Protein 1OB8 (pdb70)

Secondary structure (DSSP, 8-state):
-HHHHHHHHHHHHHTT-EEEEPP---S-SEEEEETTEEEEEEEEEESSSEEEE-HHHHHHHHHHHHTSSSEEEEEEEEEEGGGTEEEEE--SSSS-EEEETTTSEEHHHHHHHHHHHH-/-TTHHHHHHHHHHHHHTT-EEEE-----S-SEEEEETTEEEEEEEEEESSSEEEE-HHHHHHHHHHHTTSSSEEEEEEEEEETTTTEEEEE--SSSS-EEEESTTSEEHHHHHHHHHHHHHTPPP--

InterPro domains:
  IPR002732 Holliday junction resolvase Hjc [PF01870] (9-102)
  IPR011335 Restriction endonuclease type II-like [SSF52980] (6-125)
  IPR011856 tRNA endonuclease-like domain superfamily [G3DSA:3.40.1350.10] (1-135)
  IPR014428 Crossover junction endodeoxyribonuclease Hjc, archaeal [NF040854] (6-117)
  IPR014428 Crossover junction endodeoxyribonuclease Hjc, archaeal [PIRSF004985] (1-134)
  IPR014428 Crossover junction endodeoxyribonuclease Hjc, archaeal [PTHR39651] (1-132)
  IPR014428 Crossover junction endodeoxyribonuclease Hjc, archaeal [cd00523] (2-123)

B-factor: mean 33.6, std 10.04, range [18.84, 73.68]

Structure (mmCIF, N/CA/C/O backbone):
data_1OB8
#
_entry.id   1OB8
#
_cell.length_a   90.577
_cell.length_b   90.577
_cell.length_c   70.920
_cell.angle_alpha   90.00
_cell.angle_beta   90.00
_cell.angle_gamma   120.00
#
_symmetry.space_group_name_H-M   'P 65'
#
loop_
_entity.id
_entity.type
_entity.pdbx_description
1 polymer 'HOLLIDAY-JUNCTION RESOLVASE'
2 non-polymer 'SULFATE ION'
3 non-polymer 1,2-ETHANEDIOL
4 water water
#
loop_
_atom_site.group_PDB
_atom_site.id
_atom_site.type_symbol
_atom_site.label_atom_id
_atom_site.label_alt_id
_atom_site.label_comp_id
_atom_site.label_asym_id
_atom_site.label_entity_id
_atom_site.label_seq_id
_atom_site.pdbx_PDB_ins_code
_atom_site.Cartn_x
_atom_site.Cartn_y
_atom_site.Cartn_z
_atom_site.occupancy
_atom_site.B_iso_or_equiv
_atom_site.auth_seq_id
_atom_site.auth_comp_id
_atom_site.auth_asym_id
_atom_site.auth_atom_id
_atom_site.pdbx_PDB_model_num
ATOM 1 N N . GLY A 1 6 ? 21.655 56.345 13.821 1.00 40.12 6 GLY A N 1
ATOM 2 C CA . GLY A 1 6 ? 22.392 56.288 12.526 1.00 39.37 6 GLY A CA 1
ATOM 3 C C . GLY A 1 6 ? 21.713 55.479 11.437 1.00 38.92 6 GLY A C 1
ATOM 4 O O . GLY A 1 6 ? 22.268 55.327 10.350 1.00 38.55 6 GLY A O 1
ATOM 5 N N . LYS A 1 7 ? 20.508 54.979 11.705 1.00 37.96 7 LYS A N 1
ATOM 6 C CA . LYS A 1 7 ? 19.888 53.992 10.825 1.00 37.05 7 LYS A CA 1
ATOM 7 C C . LYS A 1 7 ? 19.382 54.623 9.518 1.00 35.88 7 LYS A C 1
ATOM 8 O O . LYS A 1 7 ? 19.504 54.035 8.445 1.00 35.47 7 LYS A O 1
ATOM 14 N N . ASN A 1 8 ? 18.840 55.830 9.601 1.00 34.24 8 ASN A N 1
ATOM 15 C CA . ASN A 1 8 ? 18.342 56.507 8.416 1.00 33.18 8 ASN A CA 1
ATOM 16 C C . ASN A 1 8 ? 19.468 56.797 7.427 1.00 31.36 8 ASN A C 1
ATOM 17 O O . ASN A 1 8 ? 19.308 56.616 6.221 1.00 30.69 8 ASN A O 1
ATOM 22 N N . ALA A 1 9 ? 20.607 57.234 7.949 1.00 29.45 9 ALA A N 1
ATOM 23 C CA . ALA A 1 9 ? 21.742 57.556 7.105 1.00 28.08 9 ALA A CA 1
ATOM 24 C C . ALA A 1 9 ? 22.249 56.284 6.441 1.00 26.81 9 ALA A C 1
ATOM 25 O O . ALA A 1 9 ? 22.599 56.293 5.274 1.00 25.86 9 ALA A O 1
ATOM 27 N N . GLU A 1 10 ? 22.266 55.195 7.194 1.00 26.04 10 GLU A N 1
ATOM 28 C CA . GLU A 1 10 ? 22.728 53.915 6.663 1.00 25.96 10 GLU A CA 1
ATOM 29 C C . GLU A 1 10 ? 21.817 53.460 5.543 1.00 25.84 10 GLU A C 1
ATOM 30 O O . GLU A 1 10 ? 22.273 52.974 4.532 1.00 25.48 10 GLU A O 1
ATOM 36 N N . ARG A 1 11 ? 20.511 53.627 5.713 1.00 26.31 11 ARG A N 1
ATOM 37 C CA . ARG A 1 11 ? 19.571 53.243 4.673 1.00 26.53 11 ARG A CA 1
ATOM 38 C C . ARG A 1 11 ? 19.780 54.059 3.416 1.00 26.34 11 ARG A C 1
ATOM 39 O O . ARG A 1 11 ? 19.710 53.549 2.306 1.00 25.63 11 ARG A O 1
ATOM 47 N N . GLU A 1 12 ? 20.031 55.345 3.595 1.00 26.25 12 GLU A N 1
ATOM 48 C CA . GLU A 1 12 ? 20.277 56.219 2.470 1.00 25.92 12 GLU A CA 1
ATOM 49 C C . GLU A 1 12 ? 21.535 55.780 1.727 1.00 24.53 12 GLU A C 1
ATOM 50 O O . GLU A 1 12 ? 21.555 55.743 0.502 1.00 24.17 12 GLU A O 1
ATOM 56 N N . LEU A 1 13 ? 22.574 55.445 2.477 1.00 23.46 13 LEU A N 1
ATOM 57 C CA . LEU A 1 13 ? 23.845 55.051 1.868 1.00 22.54 13 LEU A CA 1
ATOM 58 C C . LEU A 1 13 ? 23.708 53.731 1.112 1.00 22.46 13 LEU A C 1
ATOM 59 O O . LEU A 1 13 ? 24.221 53.582 0.019 1.00 22.04 13 LEU A O 1
ATOM 64 N N . VAL A 1 14 ? 23.012 52.776 1.719 1.00 22.58 14 VAL A N 1
ATOM 65 C CA . VAL A 1 14 ? 22.717 51.516 1.052 1.00 22.49 14 VAL A CA 1
ATOM 66 C C . VAL A 1 14 ? 21.978 51.784 -0.237 1.00 22.38 14 VAL A C 1
ATOM 67 O O . VAL A 1 14 ? 22.299 51.195 -1.256 1.00 22.85 14 VAL A O 1
ATOM 71 N N . SER A 1 15 ? 20.991 52.677 -0.203 1.00 23.39 15 SER A N 1
ATOM 72 C CA . SER A 1 15 ? 20.235 53.007 -1.398 1.00 24.10 15 SER A CA 1
ATOM 73 C C . SER A 1 15 ? 21.151 53.601 -2.472 1.00 23.63 15 SER A C 1
ATOM 74 O O . SER A 1 15 ? 21.025 53.309 -3.650 1.00 22.79 15 SER A O 1
ATOM 77 N N . ILE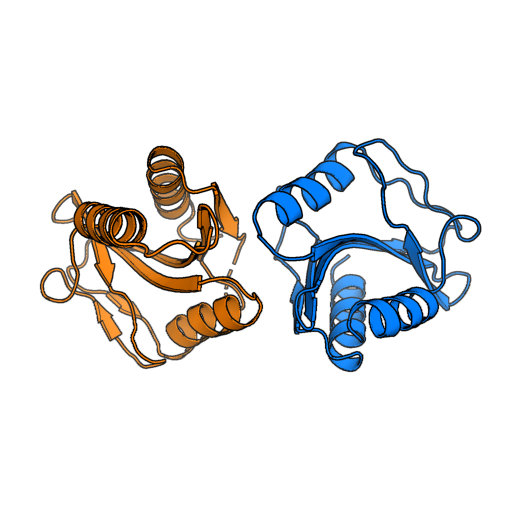 A 1 16 ? 22.074 54.462 -2.056 1.00 22.89 16 ILE A N 1
ATOM 78 C CA . ILE A 1 16 ? 23.029 55.042 -2.985 1.00 22.44 16 ILE A CA 1
ATOM 79 C C . ILE A 1 16 ? 23.889 53.960 -3.607 1.00 21.71 16 ILE A C 1
ATOM 80 O O . ILE A 1 16 ? 24.115 53.945 -4.800 1.00 21.25 16 ILE A O 1
ATOM 85 N N . LEU A 1 17 ? 24.397 53.059 -2.769 1.00 21.97 17 LEU A N 1
ATOM 86 C CA . LEU A 1 17 ? 25.276 51.990 -3.234 1.00 21.72 17 LEU A CA 1
ATOM 87 C C . LEU A 1 17 ? 24.531 51.063 -4.188 1.00 22.21 17 LEU A C 1
ATOM 88 O O . LEU A 1 17 ? 25.069 50.659 -5.198 1.00 22.29 17 LEU A O 1
ATOM 93 N N . ARG A 1 18 ? 23.283 50.746 -3.876 1.00 23.84 18 ARG A N 1
ATOM 94 C CA . ARG A 1 18 ? 22.479 49.898 -4.752 1.00 24.69 18 ARG A CA 1
ATOM 95 C C . ARG A 1 18 ? 22.224 50.603 -6.098 1.00 25.34 18 ARG A C 1
ATOM 96 O O . ARG A 1 18 ? 22.330 49.995 -7.140 1.00 24.81 18 ARG A O 1
ATOM 109 N N . GLY A 1 19 ? 21.968 51.904 -6.056 1.00 26.08 19 GLY A N 1
ATOM 110 C CA . GLY A 1 19 ? 21.821 52.712 -7.261 1.00 26.57 19 GLY A CA 1
ATOM 111 C C . GLY A 1 19 ? 23.059 52.695 -8.130 1.00 26.95 19 GLY A C 1
ATOM 112 O O . GLY A 1 19 ? 22.962 52.744 -9.361 1.00 27.74 19 GLY A O 1
ATOM 113 N N . GLU A 1 20 ? 24.218 52.568 -7.487 1.00 26.06 20 GLU A N 1
ATOM 114 C CA . GLU A 1 20 ? 25.505 52.516 -8.150 1.00 26.07 20 GLU A CA 1
ATOM 115 C C . GLU A 1 20 ? 25.886 51.098 -8.605 1.00 25.83 20 GLU A C 1
ATOM 116 O O . GLU A 1 20 ? 26.929 50.904 -9.207 1.00 26.14 20 GLU A O 1
ATOM 122 N N . GLY A 1 21 ? 25.025 50.112 -8.338 1.00 25.56 21 GLY A N 1
ATOM 123 C CA . GLY A 1 21 ? 25.228 48.761 -8.828 1.00 25.52 21 GLY A CA 1
ATOM 124 C C . GLY A 1 21 ? 25.914 47.850 -7.830 1.00 24.81 21 GLY A C 1
ATOM 125 O O . GLY A 1 21 ? 26.306 46.735 -8.166 1.00 25.11 21 GLY A O 1
ATOM 126 N N . PHE A 1 22 ? 26.061 48.320 -6.598 1.00 24.67 22 PHE A N 1
ATOM 127 C CA . PHE A 1 22 ? 26.599 47.490 -5.526 1.00 24.59 22 PHE A CA 1
ATOM 128 C C . PHE A 1 22 ? 25.484 46.718 -4.870 1.00 24.84 22 PHE A C 1
ATOM 129 O O . PHE A 1 22 ? 24.380 47.237 -4.673 1.00 25.12 22 PHE A O 1
ATOM 137 N N . ASN A 1 23 ? 25.767 45.480 -4.515 1.00 24.98 23 ASN A N 1
ATOM 138 C CA . ASN A 1 23 ? 24.895 44.757 -3.615 1.00 26.10 23 ASN A CA 1
ATOM 139 C C . ASN A 1 23 ? 25.270 45.255 -2.225 1.00 25.76 23 ASN A C 1
ATOM 140 O O . ASN A 1 23 ? 26.377 45.030 -1.790 1.00 27.95 23 ASN A O 1
ATOM 145 N N . ALA A 1 24 ? 24.383 45.952 -1.552 1.00 24.92 24 ALA A N 1
ATOM 146 C CA . ALA A 1 24 ? 24.743 46.614 -0.295 1.00 24.32 24 ALA A CA 1
ATOM 147 C C . ALA A 1 24 ? 23.739 46.236 0.760 1.00 23.92 24 ALA A C 1
ATOM 148 O O . ALA A 1 24 ? 22.561 46.157 0.472 1.00 23.84 24 ALA A O 1
ATOM 150 N N . VAL A 1 25 ? 24.197 46.016 1.987 1.00 24.22 25 VAL A N 1
ATOM 151 C CA . VAL A 1 25 ? 23.292 45.666 3.086 1.00 24.35 25 VAL A CA 1
ATOM 152 C C . VAL A 1 25 ? 23.788 46.293 4.367 1.00 24.52 25 VAL A C 1
ATOM 153 O O . VAL A 1 25 ? 24.988 46.366 4.599 1.00 24.52 25 VAL A O 1
ATOM 160 N N . ARG A 1 26 ? 22.860 46.751 5.193 1.00 25.14 26 ARG A N 1
ATOM 161 C CA . ARG A 1 26 ? 23.167 47.200 6.524 1.00 26.79 26 ARG A CA 1
ATOM 162 C C . ARG A 1 26 ? 23.259 45.960 7.392 1.00 27.81 26 ARG A C 1
ATOM 163 O O . ARG A 1 26 ? 22.439 45.049 7.269 1.00 27.24 26 ARG A O 1
ATOM 176 N N . ILE A 1 27 ? 24.218 45.934 8.296 1.00 29.65 27 ILE A N 1
ATOM 177 C CA . ILE A 1 27 ? 24.289 44.850 9.258 1.00 31.58 27 ILE A CA 1
ATOM 178 C C . ILE A 1 27 ? 23.635 45.350 10.530 1.00 33.75 27 ILE A C 1
ATOM 179 O O . ILE A 1 27 ? 24.047 46.378 11.060 1.00 33.75 27 ILE A O 1
ATOM 184 N N . PRO A 1 28 ? 22.614 44.644 11.023 1.00 36.98 28 PRO A N 1
ATOM 185 C CA . PRO A 1 28 ? 21.927 45.073 12.249 1.00 39.09 28 PRO A CA 1
ATOM 186 C C . PRO A 1 28 ? 22.904 45.163 13.415 1.00 41.11 28 PRO A C 1
ATOM 187 O O . PRO A 1 28 ? 23.868 44.391 13.435 1.00 41.92 28 PRO A O 1
ATOM 191 N N . THR A 1 29 ? 22.661 46.074 14.356 1.00 43.29 29 THR A N 1
ATOM 192 C CA . THR A 1 29 ? 23.603 46.340 15.447 1.00 44.79 29 THR A CA 1
ATOM 193 C C . THR A 1 29 ? 23.658 45.200 16.468 1.00 45.14 29 THR A C 1
ATOM 194 O O . THR A 1 29 ? 22.716 44.980 17.240 1.00 45.99 29 THR A O 1
ATOM 198 N N . ASN A 1 35 ? 28.280 45.981 16.370 1.00 45.99 35 ASN A N 1
ATOM 199 C CA . ASN A 1 35 ? 29.364 45.965 17.349 1.00 45.61 35 ASN A CA 1
ATOM 200 C C . ASN A 1 35 ? 30.670 45.366 16.772 1.00 43.96 35 ASN A C 1
ATOM 201 O O . ASN A 1 35 ? 31.644 46.099 16.596 1.00 44.58 35 ASN A O 1
ATOM 206 N N . PRO A 1 36 ? 30.719 44.067 16.481 1.00 42.03 36 PRO A N 1
ATOM 207 C CA . PRO A 1 36 ? 31.921 43.487 15.877 1.00 40.21 36 PRO A CA 1
ATOM 208 C C . PRO A 1 36 ? 31.994 43.699 14.364 1.00 37.75 36 PRO A C 1
ATOM 209 O O . PRO A 1 36 ? 33.060 43.475 13.801 1.00 37.87 36 PRO A O 1
ATOM 213 N N . LEU A 1 37 ? 30.896 44.106 13.725 1.00 34.75 37 LEU A N 1
ATOM 214 C CA . LEU A 1 37 ? 30.823 44.167 12.260 1.00 32.01 37 LEU A CA 1
ATOM 215 C C . LEU A 1 37 ? 30.636 45.591 11.727 1.00 29.78 37 LEU A C 1
ATOM 216 O O . LEU A 1 37 ? 30.131 46.462 12.449 1.00 29.18 37 LEU A O 1
ATOM 221 N N . PRO A 1 38 ? 31.000 45.824 10.463 1.00 26.83 38 PRO A N 1
ATOM 222 C CA . PRO A 1 38 ? 30.784 47.142 9.837 1.00 25.58 38 PRO A CA 1
ATOM 223 C C . PRO A 1 38 ? 29.317 47.504 9.828 1.00 24.65 38 PRO A C 1
ATOM 224 O O . PRO A 1 38 ? 28.474 46.619 9.937 1.00 24.54 38 PRO A O 1
ATOM 228 N N . ASP A 1 39 ? 29.012 48.788 9.701 1.00 23.59 39 ASP A N 1
ATOM 229 C CA . ASP A 1 39 ? 27.631 49.216 9.525 1.00 23.04 39 ASP A CA 1
ATOM 230 C C . ASP A 1 39 ? 27.012 48.665 8.278 1.00 22.38 39 ASP A C 1
ATOM 231 O O . ASP A 1 39 ? 25.848 48.281 8.273 1.00 22.64 39 ASP A O 1
ATOM 236 N N . ILE A 1 40 ? 27.771 48.711 7.191 1.00 21.29 40 ILE A N 1
ATOM 237 C CA . ILE A 1 40 ? 27.299 48.302 5.881 1.00 21.07 40 ILE A CA 1
ATOM 238 C C . ILE A 1 40 ? 28.421 47.580 5.192 1.00 20.30 40 ILE A C 1
ATOM 239 O O . ILE A 1 40 ? 29.580 47.886 5.415 1.00 20.28 40 ILE A O 1
ATOM 244 N N . PHE A 1 41 ? 28.083 46.582 4.393 1.00 20.27 41 PHE A N 1
ATOM 245 C CA . PHE A 1 41 ? 29.036 46.095 3.423 1.00 20.99 41 PHE A CA 1
ATOM 246 C C . PHE A 1 41 ? 28.348 46.067 2.062 1.00 20.38 41 PHE A C 1
ATOM 247 O O . PHE A 1 41 ? 27.121 46.054 1.952 1.00 20.36 41 PHE A O 1
ATOM 255 N N . ALA A 1 42 ? 29.161 46.104 1.023 1.00 20.53 42 ALA A N 1
ATOM 256 C CA . ALA A 1 42 ? 28.634 46.150 -0.319 1.00 21.18 42 ALA A CA 1
ATOM 257 C C . ALA A 1 42 ? 29.634 45.525 -1.261 1.00 20.93 42 ALA A C 1
ATOM 258 O O . ALA A 1 42 ? 30.819 45.653 -1.064 1.00 21.53 42 ALA A O 1
ATOM 260 N N . THR A 1 43 ? 29.141 44.839 -2.270 1.00 22.19 43 THR A N 1
ATOM 261 C CA . THR A 1 43 ? 30.011 44.265 -3.276 1.00 22.97 43 THR A CA 1
ATOM 262 C C . THR A 1 43 ? 29.576 44.652 -4.669 1.00 23.83 43 THR A C 1
ATOM 263 O O . THR A 1 43 ? 28.394 44.828 -4.943 1.00 23.87 43 THR A O 1
ATOM 267 N N . LYS A 1 44 ? 30.567 44.743 -5.533 1.00 25.17 44 LYS A N 1
ATOM 268 C CA . LYS A 1 44 ? 30.342 44.844 -6.964 1.00 26.30 44 LYS A CA 1
ATOM 269 C C . LYS A 1 44 ? 31.563 44.226 -7.605 1.00 26.69 44 LYS A C 1
ATOM 270 O O . LYS A 1 44 ? 32.696 44.587 -7.286 1.00 26.45 44 LYS A O 1
ATOM 276 N N . GLY A 1 45 ? 31.319 43.246 -8.459 1.00 28.48 45 GLY A N 1
ATOM 277 C CA . GLY A 1 45 ? 32.381 42.457 -9.039 1.00 29.40 45 GLY A CA 1
ATOM 278 C C . GLY A 1 45 ? 33.184 41.807 -7.929 1.00 29.24 45 GLY A C 1
ATOM 279 O O . GLY A 1 45 ? 32.632 41.163 -7.040 1.00 30.73 45 GLY A O 1
ATOM 280 N N . ASN A 1 46 ? 34.487 42.033 -7.939 1.00 30.11 46 ASN A N 1
ATOM 281 C CA . ASN A 1 46 ? 35.346 41.420 -6.946 1.00 30.31 46 ASN A CA 1
ATOM 282 C C . ASN A 1 46 ? 35.678 42.385 -5.836 1.00 29.25 46 ASN A C 1
ATOM 283 O O . ASN A 1 46 ? 36.602 42.149 -5.065 1.00 30.00 46 ASN A O 1
ATOM 288 N N . THR A 1 47 ? 34.930 43.481 -5.763 1.00 27.57 47 THR A N 1
ATOM 289 C CA . THR A 1 47 ? 35.216 44.524 -4.798 1.00 26.93 47 THR A CA 1
ATOM 290 C C . THR A 1 47 ? 34.250 44.424 -3.630 1.00 25.06 47 THR A C 1
ATOM 291 O O . THR A 1 47 ? 33.080 44.271 -3.824 1.00 24.10 47 THR A O 1
ATOM 295 N N . LEU A 1 48 ? 34.791 44.498 -2.431 1.00 24.00 48 LEU A N 1
ATOM 296 C CA . LEU A 1 48 ? 34.005 44.431 -1.218 1.00 23.48 48 LEU A CA 1
ATOM 297 C C . LEU A 1 48 ? 34.295 45.710 -0.460 1.00 22.08 48 LEU A C 1
ATOM 298 O O . LEU A 1 48 ? 35.438 46.017 -0.161 1.00 22.56 48 LEU A O 1
ATOM 303 N N . LEU A 1 49 ? 33.245 46.467 -0.157 1.00 21.90 49 LEU A N 1
ATOM 304 C CA . LEU A 1 49 ? 33.370 47.660 0.653 1.00 20.95 49 LEU A CA 1
ATOM 305 C C . LEU A 1 49 ? 32.939 47.321 2.063 1.00 20.57 49 LEU A C 1
ATOM 306 O O . LEU A 1 49 ? 31.922 46.667 2.244 1.00 20.58 49 LEU A O 1
ATOM 311 N N . SER A 1 50 ? 33.716 47.775 3.031 1.00 20.46 50 SER A N 1
ATOM 312 C CA . SER A 1 50 ? 33.452 47.519 4.446 1.00 20.02 50 SER A CA 1
ATOM 313 C C . SER A 1 50 ? 33.345 48.902 5.036 1.00 19.56 50 SER A C 1
ATOM 314 O O . SER A 1 50 ? 34.320 49.622 5.107 1.00 19.25 50 SER A O 1
ATOM 317 N N . ILE A 1 51 ? 32.138 49.273 5.436 1.00 19.97 51 ILE A N 1
ATOM 318 C CA . ILE A 1 51 ? 31.796 50.680 5.644 1.00 19.56 51 ILE A CA 1
ATOM 319 C C . ILE A 1 51 ? 31.381 50.994 7.075 1.00 20.39 51 ILE A C 1
ATOM 320 O O . ILE A 1 51 ? 30.529 50.306 7.659 1.00 20.10 51 ILE A O 1
ATOM 325 N N . GLU A 1 52 ? 31.996 52.047 7.600 1.00 21.72 52 GLU A N 1
ATOM 326 C CA . GLU A 1 52 ? 31.535 52.746 8.796 1.00 22.70 52 GLU A CA 1
ATOM 327 C C . GLU A 1 52 ? 30.788 53.963 8.274 1.00 22.22 52 GLU A C 1
ATOM 328 O O . GLU A 1 52 ? 31.348 54.786 7.565 1.00 22.21 52 GLU A O 1
ATOM 334 N N . CYS A 1 53 ? 29.520 54.069 8.626 1.00 22.49 53 CYS A N 1
ATOM 335 C CA . CYS A 1 53 ? 28.649 55.091 8.086 1.00 23.12 53 CYS A CA 1
ATOM 336 C C . CYS A 1 53 ? 28.344 56.080 9.199 1.00 24.17 53 CYS A C 1
ATOM 337 O O . CYS A 1 53 ? 28.011 55.679 10.305 1.00 23.48 53 CYS A O 1
ATOM 340 N N . LYS A 1 54 ? 28.477 57.364 8.908 1.00 24.88 54 LYS A N 1
ATOM 341 C CA . LYS A 1 54 ? 28.146 58.384 9.885 1.00 26.23 54 LYS A CA 1
ATOM 342 C C . LYS A 1 54 ? 27.488 59.567 9.208 1.00 26.15 54 LYS A C 1
ATOM 343 O O . LYS A 1 54 ? 27.727 59.848 8.063 1.00 24.09 54 LYS A O 1
ATOM 349 N N . SER A 1 55 ? 26.623 60.249 9.945 1.00 26.78 55 SER A N 1
ATOM 350 C CA . SER A 1 55 ? 25.940 61.418 9.444 1.00 27.83 55 SER A CA 1
ATOM 351 C C . SER A 1 55 ? 26.216 62.504 10.450 1.00 27.70 55 SER A C 1
ATO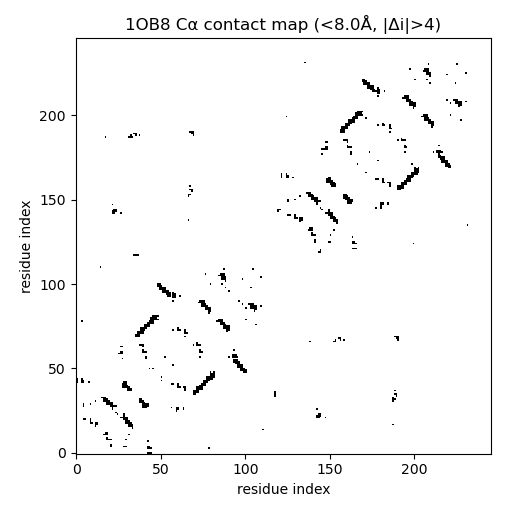M 352 O O . SER A 1 55 ? 26.203 62.257 11.646 1.00 28.76 55 SER A O 1
ATOM 355 N N . THR A 1 56 ? 26.464 63.707 9.971 1.00 27.71 56 THR A N 1
ATOM 356 C CA . THR A 1 56 ? 26.784 64.780 10.870 1.00 27.65 56 THR A CA 1
ATOM 357 C C . THR A 1 56 ? 26.486 66.124 10.253 1.00 27.12 56 THR A C 1
ATOM 358 O O . THR A 1 56 ? 26.510 66.296 9.038 1.00 25.73 56 THR A O 1
ATOM 362 N N . TRP A 1 57 ? 26.153 67.064 11.127 1.00 27.57 57 TRP A N 1
ATOM 363 C CA . TRP A 1 57 ? 26.083 68.471 10.775 1.00 27.87 57 TRP A CA 1
ATOM 364 C C . TRP A 1 57 ? 27.397 69.195 11.044 1.00 28.59 57 TRP A C 1
ATOM 365 O O . TRP A 1 57 ? 27.547 70.347 10.651 1.00 29.91 57 TRP A O 1
ATOM 376 N N . GLU A 1 58 ? 28.338 68.539 11.720 1.00 29.72 58 GLU A N 1
ATOM 377 C CA . GLU A 1 58 ? 29.667 69.100 11.942 1.00 30.29 58 GLU A CA 1
ATOM 378 C C . GLU A 1 58 ? 30.566 68.947 10.701 1.00 30.81 58 GLU A C 1
ATOM 379 O O . GLU A 1 58 ? 30.220 68.264 9.737 1.00 30.57 58 GLU A O 1
ATOM 388 N N . ASN A 1 59 ? 31.728 69.582 10.745 1.00 30.98 59 ASN A N 1
ATOM 389 C CA . ASN A 1 59 ? 32.666 69.551 9.632 1.00 31.97 59 ASN A CA 1
ATOM 390 C C . ASN A 1 59 ? 33.740 68.495 9.838 1.00 31.96 59 ASN A C 1
ATOM 391 O O . ASN A 1 59 ? 34.678 68.400 9.067 1.00 31.35 59 ASN A O 1
ATOM 396 N N . LYS A 1 60 ? 33.589 67.702 10.889 1.00 32.48 60 LYS A N 1
ATOM 397 C CA . LYS A 1 60 ? 34.509 66.618 11.149 1.00 33.55 60 LYS A CA 1
ATOM 398 C C . LYS A 1 60 ? 33.843 65.552 11.992 1.00 33.52 60 LYS A C 1
ATOM 399 O O . LYS A 1 60 ? 32.877 65.816 12.706 1.00 33.49 60 LYS A O 1
ATOM 408 N N . VAL A 1 61 ? 34.377 64.345 11.893 1.00 33.31 61 VAL A N 1
ATOM 409 C CA A VAL A 1 61 ? 33.888 63.215 12.663 0.67 33.71 61 VAL A CA 1
ATOM 410 C CA B VAL A 1 61 ? 33.881 63.193 12.636 0.33 33.45 61 VAL A CA 1
ATOM 411 C C . VAL A 1 61 ? 35.072 62.388 13.115 1.00 33.83 61 VAL A C 1
ATOM 412 O O . VAL A 1 61 ? 36.028 62.209 12.366 1.00 33.51 61 VAL A O 1
ATOM 419 N N . LYS A 1 62 ? 35.008 61.895 14.348 1.00 34.20 62 LYS A N 1
ATOM 420 C CA . LYS A 1 62 ? 36.061 61.049 14.867 1.00 35.30 62 LYS A CA 1
ATOM 421 C C . LYS A 1 62 ? 35.618 59.608 14.726 1.00 34.76 62 LYS A C 1
ATOM 422 O O . LYS A 1 62 ? 34.520 59.248 15.122 1.00 34.70 62 LYS A O 1
ATOM 428 N N . VAL A 1 63 ? 36.483 58.792 14.142 1.00 34.80 63 VAL A N 1
ATOM 429 C CA . VAL A 1 63 ? 36.267 57.364 14.095 1.00 35.16 63 VAL A CA 1
ATOM 430 C C . VAL A 1 63 ? 37.407 56.728 14.883 1.00 35.47 63 VAL A C 1
ATOM 431 O O . VAL A 1 63 ? 38.564 56.982 14.606 1.00 35.14 63 VAL A O 1
ATOM 435 N N . LYS A 1 64 ? 37.067 55.936 15.890 1.00 36.66 64 LYS A N 1
ATOM 436 C CA . LYS A 1 64 ? 38.068 55.339 16.770 1.00 37.79 64 LYS A CA 1
ATOM 437 C C . LYS A 1 64 ? 38.813 54.181 16.111 1.00 38.09 64 LYS A C 1
ATOM 438 O O . LYS A 1 64 ? 38.321 53.563 15.173 1.00 37.96 64 LYS A O 1
ATOM 444 N N . GLU A 1 65 ? 40.003 53.890 16.622 1.00 38.32 65 GLU A N 1
ATOM 445 C CA . GLU A 1 65 ? 40.844 52.823 16.104 1.00 38.55 65 GLU A CA 1
ATOM 446 C C . GLU A 1 65 ? 40.077 51.523 15.971 1.00 38.47 65 GLU A C 1
ATOM 447 O O . GLU A 1 65 ? 40.216 50.819 14.976 1.00 37.98 65 GLU A O 1
ATOM 456 N N . HIS A 1 66 ? 39.262 51.214 16.974 1.00 38.46 66 HIS A N 1
ATOM 457 C CA . HIS A 1 66 ? 38.591 49.926 17.033 1.00 38.27 66 HIS A CA 1
ATOM 458 C C . HIS A 1 66 ? 37.467 49.826 16.007 1.00 37.86 66 HIS A C 1
ATOM 459 O O . HIS A 1 66 ? 37.121 48.729 15.568 1.00 36.74 66 HIS A O 1
ATOM 466 N N . GLN A 1 67 ? 36.899 50.973 15.638 1.00 36.79 67 GLN A N 1
ATOM 467 C CA . GLN A 1 67 ? 35.889 51.021 14.588 1.00 36.33 67 GLN A CA 1
ATOM 468 C C . GLN A 1 67 ? 36.526 50.743 13.229 1.00 34.86 67 GLN A C 1
ATOM 469 O O . GLN A 1 67 ? 35.990 49.953 12.447 1.00 33.86 67 GLN A O 1
ATOM 475 N N . VAL A 1 68 ? 37.677 51.361 12.975 1.00 33.69 68 VAL A N 1
ATOM 476 C CA . VAL A 1 68 ? 38.446 51.106 11.763 1.00 33.01 68 VAL A CA 1
ATOM 477 C C . VAL A 1 68 ? 38.875 49.644 11.723 1.00 32.94 68 VAL A C 1
ATOM 478 O O . VAL A 1 68 ? 38.770 49.002 10.693 1.00 31.61 68 VAL A O 1
ATOM 482 N N . ARG A 1 69 ? 39.338 49.121 12.857 1.00 32.41 69 ARG A N 1
ATOM 483 C CA . ARG A 1 69 ? 39.795 47.742 12.928 1.00 32.26 69 ARG A CA 1
ATOM 484 C C . ARG A 1 69 ? 38.693 46.776 12.540 1.00 30.84 69 ARG A C 1
ATOM 485 O O . ARG A 1 69 ? 38.943 45.787 11.889 1.00 29.92 69 ARG A O 1
ATOM 497 N N . LYS A 1 70 ? 37.471 47.075 12.948 1.00 29.67 70 LYS A N 1
ATOM 498 C CA . LYS A 1 70 ? 36.327 46.245 12.621 1.00 28.97 70 LYS A CA 1
ATOM 499 C C . LYS A 1 70 ? 36.107 46.216 11.106 1.00 27.50 70 LYS A C 1
ATOM 500 O O . LYS A 1 70 ? 35.804 45.173 10.541 1.00 26.49 70 LYS A O 1
ATOM 506 N N . LEU A 1 71 ? 36.302 47.351 10.446 1.00 25.38 71 LEU A N 1
ATOM 507 C CA . LEU A 1 71 ? 36.198 47.389 8.997 1.00 24.78 71 LEU A CA 1
ATOM 508 C C . LEU A 1 71 ? 37.250 46.492 8.362 1.00 24.48 71 LEU A C 1
ATOM 509 O O . LEU A 1 71 ? 36.958 45.748 7.435 1.00 24.21 71 LEU A O 1
ATOM 514 N N . LEU A 1 72 ? 38.474 46.587 8.856 1.00 24.77 72 LEU A N 1
ATOM 515 C CA . LEU A 1 72 ? 39.594 45.834 8.286 1.00 25.72 72 LEU A CA 1
ATOM 516 C C . LEU A 1 72 ? 39.461 44.358 8.575 1.00 25.78 72 LEU A C 1
ATOM 517 O O . LEU A 1 72 ? 39.709 43.544 7.711 1.00 26.23 72 LEU A O 1
ATOM 522 N N . ASP A 1 73 ? 39.075 44.013 9.796 1.00 26.16 73 ASP A N 1
ATOM 523 C CA . ASP A 1 73 ? 38.886 42.614 10.159 1.00 26.29 73 ASP A CA 1
ATOM 524 C C . ASP A 1 73 ? 37.810 41.966 9.323 1.00 25.42 73 ASP A C 1
ATOM 525 O O . ASP A 1 73 ? 37.895 40.790 8.992 1.00 25.71 73 ASP A O 1
ATOM 530 N N . PHE A 1 74 ? 36.770 42.723 9.009 1.00 23.81 74 PHE A N 1
ATOM 531 C CA . PHE A 1 74 ? 35.711 42.194 8.188 1.00 23.35 74 PHE A CA 1
ATOM 532 C C . PHE A 1 74 ? 36.250 41.864 6.801 1.00 23.16 74 PHE A C 1
ATOM 533 O O . PHE A 1 74 ? 36.030 40.778 6.276 1.00 22.94 74 PHE A O 1
ATOM 541 N N . LEU A 1 75 ? 36.977 42.797 6.223 1.00 22.78 75 LEU A N 1
ATOM 542 C CA . LEU A 1 75 ? 37.579 42.568 4.918 1.00 23.25 75 LEU A CA 1
ATOM 543 C C . LEU A 1 75 ? 38.509 41.353 4.919 1.00 23.56 75 LEU A C 1
ATOM 544 O O . LEU A 1 75 ? 38.545 40.601 3.948 1.00 23.70 75 LEU A O 1
ATOM 549 N N . SER A 1 76 ? 39.271 41.192 5.990 1.00 25.35 76 SER A N 1
ATOM 550 C CA . SER A 1 76 ? 40.227 40.082 6.099 1.00 26.42 76 SER A CA 1
ATOM 551 C C . SER A 1 76 ? 39.545 38.714 6.023 1.00 26.94 76 SER A C 1
ATOM 552 O O . SER A 1 76 ? 40.195 37.712 5.735 1.00 27.40 76 SER A O 1
ATOM 557 N N . MET A 1 77 ? 38.235 38.676 6.273 1.00 26.72 77 MET A N 1
ATOM 558 C CA . MET A 1 77 ? 37.464 37.449 6.227 1.00 26.50 77 MET A CA 1
ATOM 559 C C . MET A 1 77 ? 37.268 36.924 4.825 1.00 26.82 77 MET A C 1
ATOM 560 O O . MET A 1 77 ? 36.972 35.747 4.657 1.00 27.38 77 MET A O 1
ATOM 565 N N . PHE A 1 78 ? 37.394 37.795 3.820 1.00 26.71 78 PHE A N 1
ATOM 566 C CA . PHE A 1 78 ? 37.012 37.460 2.459 1.00 26.93 78 PHE A CA 1
ATOM 567 C C . PHE A 1 78 ? 38.185 37.560 1.507 1.00 27.60 78 PHE A C 1
ATOM 568 O O . PHE A 1 78 ? 39.109 38.324 1.740 1.00 28.03 78 PHE A O 1
ATOM 576 N N . THR A 1 79 ? 38.115 36.799 0.423 1.00 28.70 79 THR A N 1
ATOM 577 C CA . THR A 1 79 ? 39.121 36.843 -0.635 1.00 29.56 79 THR A CA 1
ATOM 578 C C . THR A 1 79 ? 38.589 37.692 -1.765 1.00 30.44 79 THR A C 1
ATOM 579 O O . THR A 1 79 ? 38.569 37.253 -2.932 1.00 33.15 79 THR A O 1
ATOM 583 N N . MET A 1 80 ? 38.064 38.859 -1.419 1.00 29.17 80 MET A N 1
ATOM 584 C CA . MET A 1 80 ? 37.711 39.854 -2.408 1.00 28.36 80 MET A CA 1
ATOM 585 C C . MET A 1 80 ? 38.654 41.007 -2.211 1.00 27.39 80 MET A C 1
ATOM 586 O O . MET A 1 80 ? 39.338 41.102 -1.202 1.00 26.17 80 MET A O 1
ATOM 591 N N . LYS A 1 81 ? 38.721 41.876 -3.206 1.00 28.24 81 LYS A N 1
ATOM 592 C CA . LYS A 1 81 ? 39.492 43.088 -3.079 1.00 27.97 81 LYS A CA 1
ATOM 593 C C . LYS A 1 81 ? 38.699 43.999 -2.168 1.00 27.51 81 LYS A C 1
ATOM 594 O O . LYS A 1 81 ? 37.666 44.513 -2.561 1.00 27.61 81 LYS A O 1
ATOM 605 N N . GLY A 1 82 ? 39.185 44.174 -0.954 1.00 26.55 82 GLY A N 1
ATOM 606 C CA . GLY A 1 82 ? 38.499 44.967 0.039 1.00 26.23 82 GLY A CA 1
ATOM 607 C C . GLY A 1 82 ? 38.898 46.420 0.020 1.00 25.75 82 GLY A C 1
ATOM 608 O O . GLY A 1 82 ? 40.060 46.759 -0.198 1.00 25.83 82 GLY A O 1
ATOM 609 N N . VAL A 1 83 ? 37.923 47.288 0.280 1.00 25.01 83 VAL A N 1
ATOM 610 C CA . VAL A 1 83 ? 38.192 48.693 0.483 1.00 24.59 83 VAL A CA 1
ATOM 611 C C . VAL A 1 83 ? 37.439 49.083 1.747 1.00 23.86 83 VAL A C 1
ATOM 612 O O . VAL A 1 83 ? 36.230 49.012 1.750 1.00 22.97 83 VAL A O 1
ATOM 616 N N . PRO A 1 84 ? 38.146 49.444 2.811 1.00 23.62 84 PRO A N 1
ATOM 617 C CA . PRO A 1 84 ? 37.477 49.910 4.029 1.00 23.36 84 PRO A CA 1
ATOM 618 C C . PRO A 1 84 ? 37.076 51.348 3.760 1.00 22.95 84 PRO A C 1
ATOM 619 O O . PRO A 1 84 ? 37.792 52.056 3.062 1.00 22.63 84 PRO A O 1
ATOM 623 N N . LEU A 1 85 ? 35.956 51.786 4.309 1.00 22.69 85 LEU A N 1
ATOM 624 C CA . LEU A 1 85 ? 35.451 53.109 3.987 1.00 22.05 85 LEU A CA 1
ATOM 625 C C . LEU A 1 85 ? 34.782 53.697 5.201 1.00 21.42 85 LEU A C 1
ATOM 626 O O . LEU A 1 85 ? 33.980 53.039 5.846 1.00 20.83 85 LEU A O 1
ATOM 635 N N . ILE A 1 86 ? 35.113 54.934 5.496 1.00 20.81 86 ILE A N 1
ATOM 636 C CA . ILE A 1 86 ? 34.311 55.731 6.404 1.00 20.68 86 ILE A CA 1
ATOM 637 C C . ILE A 1 86 ? 33.539 56.636 5.468 1.00 20.02 86 ILE A C 1
ATOM 638 O O . ILE A 1 86 ? 34.126 57.402 4.701 1.00 19.75 86 ILE A O 1
ATOM 643 N N . ALA A 1 87 ? 32.219 56.507 5.497 1.00 19.94 87 ALA A N 1
ATOM 644 C CA . ALA A 1 87 ? 31.355 57.228 4.585 1.00 20.11 87 ALA A CA 1
ATOM 645 C C . ALA A 1 87 ? 30.566 58.150 5.473 1.00 20.40 87 ALA A C 1
ATOM 646 O O . ALA A 1 87 ? 29.911 57.683 6.387 1.00 19.65 87 ALA A O 1
ATOM 648 N N . ILE A 1 88 ? 30.705 59.445 5.227 1.00 21.21 88 ILE A N 1
ATOM 649 C CA . ILE A 1 88 ? 30.103 60.458 6.075 1.00 21.58 88 ILE A CA 1
ATOM 650 C C . ILE A 1 88 ? 29.185 61.308 5.248 1.00 21.56 88 ILE A C 1
ATOM 651 O O . ILE A 1 88 ? 29.565 61.806 4.208 1.00 21.21 88 ILE A O 1
ATOM 660 N N . LYS A 1 89 ? 27.969 61.485 5.733 1.00 22.43 89 LYS A N 1
ATOM 661 C CA . LYS A 1 89 ? 27.076 62.424 5.132 1.00 22.89 89 LYS A CA 1
ATOM 662 C C . LYS A 1 89 ? 27.373 63.705 5.883 1.00 22.71 89 LYS A C 1
ATOM 663 O O . LYS A 1 89 ? 26.999 63.855 7.032 1.00 22.55 89 LYS A O 1
ATOM 669 N N . PHE A 1 90 ? 28.094 64.590 5.237 1.00 23.38 90 PHE A N 1
ATOM 670 C CA . PHE A 1 90 ? 28.411 65.888 5.806 1.00 24.16 90 PHE A CA 1
ATOM 671 C C . PHE A 1 90 ? 27.251 66.778 5.414 1.00 24.45 90 PHE A C 1
ATOM 672 O O . PHE A 1 90 ? 27.249 67.389 4.348 1.00 24.43 90 PHE A O 1
ATOM 680 N N . LYS A 1 91 ? 26.248 66.784 6.277 1.00 25.70 91 LYS A N 1
ATOM 681 C CA . LYS A 1 91 ? 24.994 67.478 6.011 1.00 27.15 91 LYS A CA 1
ATOM 682 C C . LYS A 1 91 ? 25.186 68.972 5.814 1.00 28.42 91 LYS A C 1
ATOM 683 O O . LYS A 1 91 ? 24.430 69.591 5.090 1.00 28.53 91 LYS A O 1
ATOM 689 N N . GLN A 1 92 ? 26.221 69.543 6.415 1.00 29.80 92 GLN A N 1
ATOM 690 C CA . GLN A 1 92 ? 26.435 70.978 6.299 1.00 30.84 92 GLN A CA 1
ATOM 691 C C . GLN A 1 92 ? 26.931 71.390 4.912 1.00 30.98 92 GLN A C 1
ATOM 692 O O . GLN A 1 92 ? 26.896 72.569 4.588 1.00 31.60 92 GLN A O 1
ATOM 698 N N . VAL A 1 93 ? 27.387 70.429 4.102 1.00 30.62 93 VAL A N 1
ATOM 699 C CA . VAL A 1 93 ? 27.659 70.646 2.676 1.00 30.62 93 VAL A CA 1
ATOM 700 C C . VAL A 1 93 ? 26.812 69.749 1.759 1.00 30.31 93 VAL A C 1
ATOM 701 O O . VAL A 1 93 ? 27.036 69.684 0.549 1.00 29.93 93 VAL A O 1
ATOM 705 N N . HIS A 1 94 ? 25.847 69.065 2.356 1.00 29.99 94 HIS A N 1
ATOM 706 C CA . HIS A 1 94 ? 24.912 68.201 1.642 1.00 30.29 94 HIS A CA 1
ATOM 707 C C . HIS A 1 94 ? 25.627 67.235 0.710 1.00 29.52 94 HIS A C 1
ATOM 708 O O . HIS A 1 94 ? 25.334 67.135 -0.478 1.00 28.60 94 HIS A O 1
ATOM 715 N N . GLU A 1 95 ? 26.579 66.510 1.274 1.00 28.41 95 GLU A N 1
ATOM 716 C CA . GLU A 1 95 ? 27.398 65.630 0.474 1.00 28.47 95 GLU A CA 1
ATOM 717 C C . GLU A 1 95 ? 27.883 64.448 1.289 1.00 26.78 95 GLU A C 1
ATOM 718 O O . GLU A 1 95 ? 28.247 64.586 2.438 1.00 26.17 95 GLU A O 1
ATOM 724 N N . TRP A 1 96 ? 27.828 63.285 0.659 1.00 25.31 96 TRP A N 1
ATOM 725 C CA . TRP A 1 96 ? 28.452 62.089 1.159 1.00 24.62 96 TRP A CA 1
ATOM 726 C C . TRP A 1 96 ? 29.888 62.133 0.701 1.00 23.89 96 TRP A C 1
ATOM 727 O O . TRP A 1 96 ? 30.165 62.253 -0.494 1.00 23.75 96 TRP A O 1
ATOM 738 N N . ARG A 1 97 ? 30.788 62.013 1.656 1.00 23.19 97 ARG A N 1
ATOM 739 C CA . ARG A 1 97 ? 32.214 62.000 1.392 1.00 23.74 97 ARG A CA 1
ATOM 740 C C . ARG A 1 97 ? 32.787 60.817 2.105 1.00 23.56 97 ARG A C 1
ATOM 741 O O . ARG A 1 97 ? 32.206 60.332 3.071 1.00 22.50 97 ARG A O 1
ATOM 749 N N . VAL A 1 98 ? 33.925 60.338 1.627 1.00 22.55 98 VAL A N 1
ATOM 750 C CA . VAL A 1 98 ? 34.505 59.141 2.176 1.00 22.75 98 VAL A CA 1
ATOM 751 C C . VAL A 1 98 ? 35.986 59.296 2.415 1.00 22.97 98 VAL A C 1
ATOM 752 O O . VAL A 1 98 ? 36.664 60.100 1.775 1.00 22.01 98 VAL A O 1
ATOM 756 N N . LEU A 1 99 ? 36.455 58.504 3.350 1.00 22.91 99 LEU A N 1
ATOM 757 C CA . LEU A 1 99 ? 37.861 58.365 3.619 1.00 24.39 99 LEU A CA 1
ATOM 758 C C . LEU A 1 99 ? 38.147 56.877 3.734 1.00 24.89 99 LEU A C 1
ATOM 759 O O . LEU A 1 99 ? 37.396 56.132 4.374 1.00 23.43 99 LEU A O 1
ATOM 764 N N . VAL A 1 100 ? 39.218 56.436 3.081 1.00 25.88 100 VAL A N 1
ATOM 765 C CA . VAL A 1 100 ? 39.623 55.047 3.113 1.00 27.90 100 VAL A CA 1
ATOM 766 C C . VAL A 1 100 ? 40.697 54.956 4.175 1.00 29.79 100 VAL A C 1
ATOM 767 O O . VAL A 1 100 ? 41.790 55.507 3.991 1.00 29.62 100 VAL A O 1
ATOM 771 N N . PRO A 1 101 ? 40.400 54.341 5.314 1.00 31.68 101 PRO A N 1
ATOM 772 C CA . PRO A 1 101 ? 41.406 54.256 6.374 1.00 33.50 101 PRO A CA 1
ATOM 773 C C . PRO A 1 101 ? 42.532 53.347 5.905 1.00 35.91 101 PRO A C 1
ATOM 774 O O . PRO A 1 101 ? 42.265 52.312 5.313 1.00 35.06 101 PRO A O 1
ATOM 778 N N . GLU A 1 102 ? 43.767 53.765 6.125 1.00 38.61 102 GLU A N 1
ATOM 779 C CA . GLU A 1 102 ? 44.913 52.998 5.648 1.00 40.95 102 GLU A CA 1
ATOM 780 C C . GLU A 1 102 ? 45.354 52.015 6.716 1.00 42.04 102 GLU A C 1
ATOM 781 O O . GLU A 1 102 ? 45.876 50.939 6.409 1.00 43.41 102 GLU A O 1
ATOM 790 N N . LYS A 1 103 ? 45.134 52.385 7.972 1.00 43.09 103 LYS A N 1
ATOM 791 C CA . LYS A 1 103 ? 45.450 51.518 9.093 1.00 43.76 103 LYS A CA 1
ATOM 792 C C . LYS A 1 103 ? 44.502 51.762 10.247 1.00 43.59 103 LYS A C 1
ATOM 793 O O . LYS A 1 103 ? 43.839 52.807 10.318 1.00 43.39 103 LYS A O 1
ATOM 799 N N . ALA A 1 104 ? 44.432 50.780 11.140 1.00 43.24 104 ALA A N 1
ATOM 800 C CA . ALA A 1 104 ? 43.610 50.874 12.327 1.00 43.13 104 ALA A CA 1
ATOM 801 C C . ALA A 1 104 ? 44.239 51.879 13.289 1.00 43.10 104 ALA A C 1
ATOM 802 O O . ALA A 1 104 ? 45.270 51.607 13.916 1.00 42.82 104 ALA A O 1
ATOM 804 N N . GLU A 1 105 ? 43.614 53.052 13.354 1.00 42.46 105 GLU A N 1
ATOM 805 C CA . GLU A 1 105 ? 43.973 54.115 14.295 1.00 42.25 105 GLU A CA 1
ATOM 806 C C . GLU A 1 105 ? 42.801 55.094 14.414 1.00 41.21 105 GLU A C 1
ATOM 807 O O . GLU A 1 105 ? 41.829 55.006 13.655 1.00 40.19 105 GLU A O 1
ATOM 813 N N . ASP A 1 106 ? 42.884 56.016 15.367 1.00 40.40 106 ASP A N 1
ATOM 814 C CA . ASP A 1 106 ? 41.869 57.049 15.498 1.00 39.86 106 ASP A CA 1
ATOM 815 C C . ASP A 1 106 ? 42.052 57.957 14.287 1.00 38.67 106 ASP A C 1
ATOM 816 O O . ASP A 1 106 ? 43.184 58.298 13.927 1.00 38.27 106 ASP A O 1
ATOM 821 N N . ILE A 1 107 ? 40.947 58.318 13.638 1.00 37.45 107 ILE A N 1
ATOM 822 C CA . ILE A 1 107 ? 40.975 59.194 12.465 1.00 36.66 107 ILE A CA 1
ATOM 823 C C . ILE A 1 107 ? 39.924 60.268 12.629 1.00 35.70 107 ILE A C 1
ATOM 824 O O . ILE A 1 107 ? 38.787 59.967 12.950 1.00 34.79 107 ILE A O 1
ATOM 829 N N . ILE A 1 108 ? 40.299 61.512 12.385 1.00 34.78 108 ILE A N 1
ATOM 830 C CA . ILE A 1 108 ? 39.325 62.580 12.276 1.00 34.35 108 ILE A CA 1
ATOM 831 C C . ILE A 1 108 ? 39.080 62.811 10.804 1.00 33.23 108 ILE A C 1
ATOM 832 O O . ILE A 1 108 ? 39.964 63.286 10.092 1.00 33.03 108 ILE A O 1
ATOM 837 N N . VAL A 1 109 ? 37.888 62.452 10.341 1.00 31.54 109 VAL A N 1
ATOM 838 C CA . VAL A 1 109 ? 37.521 62.671 8.953 1.00 31.01 109 VAL A CA 1
ATOM 839 C C . VAL A 1 109 ? 36.888 64.034 8.822 1.00 30.75 109 VAL A C 1
ATOM 840 O O . VAL A 1 109 ? 35.967 64.371 9.546 1.00 29.47 109 VAL A O 1
ATOM 844 N N . THR A 1 110 ? 37.404 64.814 7.894 1.00 30.99 110 THR A N 1
ATOM 845 C CA . THR A 1 110 ? 36.921 66.150 7.650 1.00 31.47 110 THR A CA 1
ATOM 846 C C . THR A 1 110 ? 36.506 66.255 6.206 1.00 32.55 110 THR A C 1
ATOM 847 O O . THR A 1 110 ? 36.791 65.387 5.385 1.00 31.15 110 THR A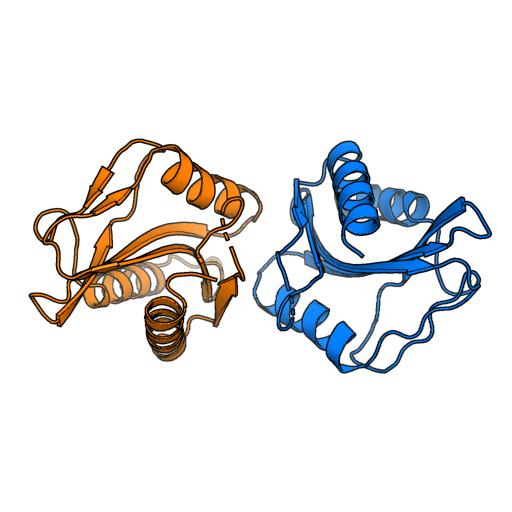 O 1
ATOM 851 N N . ILE A 1 111 ? 35.840 67.352 5.894 1.00 33.92 111 ILE A N 1
ATOM 852 C CA . ILE A 1 111 ? 35.464 67.612 4.526 1.00 35.67 111 ILE A CA 1
ATOM 853 C C . ILE A 1 111 ? 36.737 67.698 3.680 1.00 36.16 111 ILE A C 1
ATOM 854 O O . ILE A 1 111 ? 36.793 67.162 2.581 1.00 36.47 111 ILE A O 1
ATOM 859 N N . ASP A 1 112 ? 37.797 68.287 4.230 1.00 36.66 112 ASP A N 1
ATOM 860 C CA . ASP A 1 112 ? 39.044 68.467 3.485 1.00 37.08 112 ASP A CA 1
ATOM 861 C C . ASP A 1 112 ? 39.876 67.198 3.248 1.00 35.93 112 ASP A C 1
ATOM 862 O O . ASP A 1 112 ? 40.577 67.125 2.241 1.00 36.28 112 ASP A O 1
ATOM 867 N N . ASN A 1 113 ? 39.806 66.197 4.132 1.00 34.37 113 ASN A N 1
ATOM 868 C CA . ASN A 1 113 ? 40.600 64.968 3.941 1.00 33.03 113 ASN A CA 1
ATOM 869 C C . ASN A 1 113 ? 39.791 63.788 3.390 1.00 31.43 113 ASN A C 1
ATOM 870 O O . ASN A 1 113 ? 40.276 62.672 3.312 1.00 30.93 113 ASN A O 1
ATOM 875 N N . SER A 1 114 ? 38.548 64.058 3.020 1.00 30.31 114 SER A N 1
ATOM 876 C CA . SER A 1 114 ? 37.668 63.063 2.440 1.00 29.15 114 SER A CA 1
ATOM 877 C C . SER A 1 114 ? 37.456 63.441 0.980 1.00 29.08 114 SER A C 1
ATOM 878 O O . SER A 1 114 ? 37.859 64.524 0.551 1.00 29.06 114 SER A O 1
ATOM 881 N N . ILE A 1 115 ? 36.876 62.539 0.203 1.00 28.07 115 ILE A N 1
ATOM 882 C CA . ILE A 1 115 ? 36.510 62.856 -1.168 1.00 28.10 115 ILE A CA 1
ATOM 883 C C . ILE A 1 115 ? 35.037 62.575 -1.346 1.00 27.72 115 ILE A C 1
ATOM 884 O O . ILE A 1 115 ? 34.488 61.708 -0.664 1.00 25.71 115 ILE A O 1
ATOM 889 N N . PRO A 1 116 ? 34.390 63.292 -2.258 1.00 27.84 116 PRO A N 1
ATOM 890 C CA . PRO A 1 116 ? 33.006 62.983 -2.607 1.00 27.42 116 PRO A CA 1
ATOM 891 C C . PRO A 1 116 ? 32.853 61.494 -2.908 1.00 26.91 116 PRO A C 1
ATOM 892 O O . PRO A 1 116 ? 33.716 60.881 -3.537 1.00 26.16 116 PRO A O 1
ATOM 896 N N . ILE A 1 117 ? 31.782 60.891 -2.421 1.00 26.15 117 ILE A N 1
ATOM 897 C CA . ILE A 1 117 ? 31.582 59.483 -2.669 1.00 26.02 117 ILE A CA 1
ATOM 898 C C . ILE A 1 117 ? 31.510 59.219 -4.167 1.00 25.56 117 ILE A C 1
ATOM 899 O O . ILE A 1 117 ? 31.927 58.191 -4.609 1.00 24.54 117 ILE A O 1
ATOM 904 N N . GLU A 1 118 ? 30.976 60.158 -4.940 1.00 26.44 118 GLU A N 1
ATOM 905 C CA . GLU A 1 118 ? 30.909 59.988 -6.393 1.00 26.90 118 GLU A CA 1
ATOM 906 C C . GLU A 1 118 ? 32.298 59.912 -7.010 1.00 26.67 118 GLU A C 1
ATOM 907 O O . GLU A 1 118 ? 32.498 59.210 -7.982 1.00 24.85 118 GLU A O 1
ATOM 913 N N . ASP A 1 119 ? 33.256 60.637 -6.438 1.00 26.49 119 ASP A N 1
ATOM 914 C CA . ASP A 1 119 ? 34.641 60.511 -6.870 1.00 27.53 119 ASP A CA 1
ATOM 915 C C . ASP A 1 119 ? 35.170 59.111 -6.590 1.00 26.92 119 ASP A C 1
ATOM 916 O O . ASP A 1 119 ? 35.840 58.530 -7.438 1.00 26.20 119 ASP A O 1
ATOM 921 N N . LEU A 1 120 ? 34.843 58.548 -5.426 1.00 26.00 120 LEU A N 1
ATOM 922 C CA . LEU A 1 120 ? 35.214 57.168 -5.143 1.00 25.95 120 LEU A CA 1
ATOM 923 C C . LEU A 1 120 ? 34.593 56.237 -6.169 1.00 25.15 120 LEU A C 1
ATOM 924 O O . LEU A 1 120 ? 35.260 55.375 -6.694 1.00 23.54 120 LEU A O 1
ATOM 929 N N . PHE A 1 121 ? 33.313 56.422 -6.470 1.00 24.70 121 PHE A N 1
ATOM 930 C CA . PHE A 1 121 ? 32.649 55.537 -7.411 1.00 24.53 121 PHE A CA 1
ATOM 931 C C . PHE A 1 121 ? 33.333 55.622 -8.767 1.00 24.99 121 PHE A C 1
ATOM 932 O O . PHE A 1 121 ? 33.466 54.629 -9.474 1.00 24.25 121 PHE A O 1
ATOM 940 N N . LYS A 1 122 ? 33.780 56.822 -9.118 1.00 25.33 122 LYS A N 1
ATOM 941 C CA . LYS A 1 122 ? 34.485 57.024 -10.387 1.00 26.98 122 LYS A CA 1
ATOM 942 C C . LYS A 1 122 ? 35.766 56.207 -10.414 1.00 27.11 122 LYS A C 1
ATOM 943 O O . LYS A 1 122 ? 36.078 55.551 -11.404 1.00 26.76 122 LYS A O 1
ATOM 949 N N . ILE A 1 123 ? 36.494 56.221 -9.303 1.00 27.34 123 ILE A N 1
ATOM 950 C CA . ILE A 1 123 ? 37.719 55.447 -9.200 1.00 28.30 123 ILE A CA 1
ATOM 951 C C . ILE A 1 123 ? 37.428 53.953 -9.219 1.00 29.28 123 ILE A C 1
ATOM 952 O O . ILE A 1 123 ? 38.100 53.200 -9.914 1.00 28.85 123 ILE A O 1
ATOM 961 N N . LEU A 1 124 ? 36.412 53.530 -8.476 1.00 30.07 124 LEU A N 1
ATOM 962 C CA . LEU A 1 124 ? 36.088 52.115 -8.415 1.00 31.26 124 LEU A CA 1
ATOM 963 C C . LEU A 1 124 ? 35.652 51.612 -9.775 1.00 32.60 124 LEU A C 1
ATOM 964 O O . LEU A 1 124 ? 35.906 50.467 -10.109 1.00 32.28 124 LEU A O 1
ATOM 969 N N . GLU A 1 125 ? 35.032 52.477 -10.579 1.00 34.05 125 GLU A N 1
ATOM 970 C CA . GLU A 1 125 ? 34.648 52.097 -11.930 1.00 35.66 125 GLU A CA 1
ATOM 971 C C . GLU A 1 125 ? 35.890 51.721 -12.719 1.00 37.43 125 GLU A C 1
ATOM 972 O O . GLU A 1 125 ? 35.889 50.722 -13.443 1.00 38.61 125 GLU A O 1
ATOM 978 N N . LYS A 1 126 ? 36.945 52.513 -12.576 1.00 39.12 126 LYS A N 1
ATOM 979 C CA . LYS A 1 126 ? 38.227 52.188 -13.203 1.00 40.72 126 LYS A CA 1
ATOM 980 C C . LYS A 1 126 ? 38.840 50.900 -12.637 1.00 41.53 126 LYS A C 1
ATOM 981 O O . LYS A 1 126 ? 39.348 50.068 -13.382 1.00 42.18 126 LYS A O 1
ATOM 987 N N . ARG A 1 127 ? 38.787 50.723 -11.324 1.00 42.82 127 ARG A N 1
ATOM 988 C CA . ARG A 1 127 ? 39.427 49.567 -10.692 1.00 43.83 127 ARG A CA 1
ATOM 989 C C . ARG A 1 127 ? 38.716 48.250 -11.036 1.00 44.71 127 ARG A C 1
ATOM 990 O O . ARG A 1 127 ? 39.350 47.200 -11.154 1.00 45.24 127 ARG A O 1
ATOM 998 N N . ILE A 1 128 ? 37.402 48.328 -11.218 1.00 45.51 128 ILE A N 1
ATOM 999 C CA . ILE A 1 128 ? 36.582 47.190 -11.628 1.00 46.08 128 ILE A CA 1
ATOM 1000 C C . ILE A 1 128 ? 36.739 46.935 -13.132 1.00 46.71 128 ILE A C 1
ATOM 1001 O O . ILE A 1 128 ? 36.700 45.787 -13.579 1.00 47.20 128 ILE A O 1
ATOM 1006 N N . GLU A 1 129 ? 36.949 48.007 -13.893 1.00 47.32 129 GLU A N 1
ATOM 1007 C CA . GLU A 1 129 ? 37.185 47.938 -15.337 1.00 47.99 129 GLU A CA 1
ATOM 1008 C C . GLU A 1 129 ? 38.570 47.372 -15.624 1.00 48.19 129 GLU A C 1
ATOM 1009 O O . GLU A 1 129 ? 39.438 47.365 -14.750 1.00 48.97 129 GLU A O 1
ATOM 1015 N N . ASP B 1 4 ? 17.401 39.456 18.606 1.00 49.65 4 ASP B N 1
ATOM 1016 C CA . ASP B 1 4 ? 18.649 38.680 18.842 1.00 49.38 4 ASP B CA 1
ATOM 1017 C C . ASP B 1 4 ? 18.327 37.279 19.393 1.00 48.42 4 ASP B C 1
ATOM 1018 O O . ASP B 1 4 ? 19.007 36.771 20.288 1.00 48.91 4 ASP B O 1
ATOM 1023 N N . ILE B 1 5 ? 17.299 36.656 18.823 1.00 47.04 5 ILE B N 1
ATOM 1024 C CA . ILE B 1 5 ? 16.824 35.340 19.265 1.00 45.85 5 ILE B CA 1
ATOM 1025 C C . ILE B 1 5 ? 17.757 34.241 18.764 1.00 43.80 5 ILE B C 1
ATOM 1026 O O . ILE B 1 5 ? 18.277 34.328 17.644 1.00 44.00 5 ILE B O 1
ATOM 1031 N N . GLY B 1 6 ? 17.973 33.223 19.597 1.00 41.13 6 GLY B N 1
ATOM 1032 C CA . GLY B 1 6 ? 18.820 32.094 19.238 1.00 39.11 6 GLY B CA 1
ATOM 1033 C C . GLY B 1 6 ? 20.315 32.352 19.346 1.00 37.28 6 GLY B C 1
ATOM 1034 O O . GLY B 1 6 ? 21.127 31.588 18.819 1.00 35.57 6 GLY B O 1
ATOM 1035 N N . LYS B 1 7 ? 20.684 33.411 20.054 1.00 35.42 7 LYS B N 1
ATOM 1036 C CA . LYS B 1 7 ? 22.081 33.792 20.200 1.00 34.69 7 LYS B CA 1
ATOM 1037 C C . LYS B 1 7 ? 22.929 32.699 20.838 1.00 32.90 7 LYS B C 1
ATOM 1038 O O . LYS B 1 7 ? 24.069 32.514 20.475 1.00 31.35 7 LYS B O 1
ATOM 1044 N N . ASN B 1 8 ? 22.363 31.971 21.792 1.00 31.24 8 ASN B N 1
ATOM 1045 C CA . ASN B 1 8 ? 23.100 30.945 22.522 1.00 30.35 8 ASN B CA 1
ATOM 1046 C C . ASN B 1 8 ? 23.610 29.818 21.606 1.00 28.31 8 ASN B C 1
ATOM 1047 O O . ASN B 1 8 ? 24.781 29.438 21.642 1.00 27.35 8 ASN B O 1
ATOM 1052 N N . ALA B 1 9 ? 22.728 29.317 20.761 1.00 27.02 9 ALA B N 1
ATOM 1053 C CA . ALA B 1 9 ? 23.082 28.240 19.856 1.00 26.35 9 ALA B CA 1
ATOM 1054 C C . ALA B 1 9 ? 24.009 28.776 18.795 1.00 25.74 9 ALA B C 1
ATOM 1055 O O . ALA B 1 9 ? 24.908 28.078 18.362 1.00 25.07 9 ALA B O 1
ATOM 1057 N N . GLU B 1 10 ? 23.807 30.031 18.396 1.00 25.60 10 GLU B N 1
ATOM 1058 C CA . GLU B 1 10 ? 24.679 30.638 17.376 1.00 24.94 10 GLU B CA 1
ATOM 1059 C C . GLU B 1 10 ? 26.094 30.763 17.902 1.00 25.04 10 GLU B C 1
ATOM 1060 O O . GLU B 1 10 ? 27.057 30.483 17.201 1.00 24.06 10 GLU B O 1
ATOM 1066 N N . ARG B 1 11 ? 26.223 31.191 19.156 1.00 25.20 11 ARG B N 1
ATOM 1067 C CA . ARG B 1 11 ? 27.519 31.318 19.786 1.00 25.73 11 ARG B CA 1
ATOM 1068 C C . ARG B 1 11 ? 28.210 29.978 19.866 1.00 25.16 11 ARG B C 1
ATOM 1069 O O . ARG B 1 11 ? 29.411 29.896 19.642 1.00 25.29 11 ARG B O 1
ATOM 1077 N N . GLU B 1 12 ? 27.460 28.927 20.199 1.00 24.58 12 GLU B N 1
ATOM 1078 C CA . GLU B 1 12 ? 28.025 27.588 20.247 1.00 24.98 12 GLU B CA 1
ATOM 1079 C C . GLU B 1 12 ? 28.486 27.145 18.857 1.00 23.91 12 GLU B C 1
ATOM 1080 O O . GLU B 1 12 ? 29.547 26.573 18.703 1.00 24.22 12 GLU B O 1
ATOM 1086 N N . LEU B 1 13 ? 27.695 27.434 17.841 1.00 23.02 13 LEU B N 1
ATOM 1087 C CA . LEU B 1 13 ? 28.051 26.990 16.491 1.00 21.77 13 LEU B CA 1
ATOM 1088 C C . LEU B 1 13 ? 29.245 27.778 15.972 1.00 21.49 13 LEU B C 1
ATOM 1089 O O . LEU B 1 13 ? 30.135 27.243 15.312 1.00 20.55 13 LEU B O 1
ATOM 1094 N N . VAL B 1 14 ? 29.299 29.059 16.304 1.00 21.53 14 VAL B N 1
ATOM 1095 C CA . VAL B 1 14 ? 30.447 29.866 15.968 1.00 21.55 14 VAL B CA 1
ATOM 1096 C C . VAL B 1 14 ? 31.716 29.290 16.594 1.00 22.13 14 VAL B C 1
ATOM 1097 O O . VAL B 1 14 ? 32.744 29.205 15.944 1.00 22.69 14 VAL B O 1
ATOM 1101 N N . SER B 1 15 ? 31.647 28.887 17.859 1.00 22.87 15 SER B N 1
ATOM 1102 C CA . SER B 1 15 ? 32.807 28.299 18.508 1.00 23.80 15 SER B CA 1
ATOM 1103 C C . SER B 1 15 ? 33.229 27.012 17.805 1.00 23.55 15 SER B C 1
ATOM 1104 O O . SER B 1 15 ? 34.409 26.777 17.594 1.00 24.69 15 SER B O 1
ATOM 1109 N N . ILE B 1 16 ? 32.259 26.203 17.408 1.00 23.67 16 ILE B N 1
ATOM 1110 C CA . ILE B 1 16 ? 32.523 24.956 16.704 1.00 24.09 16 ILE B CA 1
ATOM 1111 C C . ILE B 1 16 ? 33.240 25.262 15.411 1.00 23.54 16 ILE B C 1
ATOM 1112 O O . ILE B 1 16 ? 34.263 24.647 15.091 1.00 23.32 16 ILE B O 1
ATOM 1117 N N . LEU B 1 17 ? 32.725 26.242 14.677 1.00 22.72 17 LEU B N 1
ATOM 1118 C CA . LEU B 1 17 ? 33.327 26.607 13.396 1.00 23.32 17 LEU B CA 1
ATOM 1119 C C . LEU B 1 17 ? 34.738 27.120 13.540 1.00 23.53 17 LEU B C 1
ATOM 1120 O O . LEU B 1 17 ? 35.622 26.769 12.755 1.00 24.19 17 LEU B O 1
ATOM 1125 N N . ARG B 1 18 ? 34.968 27.950 14.546 1.00 24.90 18 ARG B N 1
ATOM 1126 C CA . ARG B 1 18 ? 36.279 28.524 14.773 1.00 25.44 18 ARG B CA 1
ATOM 1127 C C . ARG B 1 18 ? 37.274 27.469 15.205 1.00 26.22 18 ARG B C 1
ATOM 1128 O O . ARG B 1 18 ? 38.441 27.597 14.892 1.00 26.70 18 ARG B O 1
ATOM 1136 N N . GLY B 1 19 ? 36.808 26.435 15.905 1.00 26.76 19 GLY B N 1
ATOM 1137 C CA . GLY B 1 19 ? 37.641 25.287 16.234 1.00 27.31 19 GLY B CA 1
ATOM 1138 C C . GLY B 1 19 ? 37.987 24.430 15.026 1.00 27.79 19 GLY B C 1
ATOM 1139 O O . GLY B 1 19 ? 38.906 23.611 15.082 1.00 28.77 19 GLY B O 1
ATOM 1140 N N . GLU B 1 20 ? 37.241 24.603 13.936 1.00 27.41 20 GLU B N 1
ATOM 1141 C CA . GLU B 1 20 ? 37.498 23.910 12.677 1.00 27.83 20 GLU B CA 1
ATOM 1142 C C . GLU B 1 20 ? 38.201 24.773 11.636 1.00 27.48 20 GLU B C 1
ATOM 1143 O O . GLU B 1 20 ? 38.273 24.394 10.468 1.00 28.72 20 GLU B O 1
ATOM 1149 N N . GLY B 1 21 ? 38.733 25.912 12.065 1.00 26.56 21 GLY B N 1
ATOM 1150 C CA . GLY B 1 21 ? 39.549 26.777 11.238 1.00 26.00 21 GLY B CA 1
ATOM 1151 C C . GLY B 1 21 ? 38.764 27.803 10.444 1.00 25.38 21 GLY B C 1
ATOM 1152 O O . GLY B 1 21 ? 39.355 28.490 9.620 1.00 24.98 21 GLY B O 1
ATOM 1153 N N . PHE B 1 22 ? 37.456 27.911 10.690 1.00 24.65 22 PHE B N 1
ATOM 1154 C CA . PHE B 1 22 ? 36.619 28.907 10.022 1.00 24.48 22 PHE B CA 1
ATOM 1155 C C . PHE B 1 22 ? 36.576 30.181 10.843 1.00 24.46 22 PHE B C 1
ATOM 1156 O O . PHE B 1 22 ? 36.411 30.158 12.065 1.00 23.94 22 PHE B O 1
ATOM 1164 N N . ASN B 1 23 ? 36.744 31.294 10.150 1.00 24.25 23 ASN B N 1
ATOM 1165 C CA . ASN B 1 23 ? 36.533 32.601 10.728 1.00 24.51 23 ASN B CA 1
ATOM 1166 C C . ASN B 1 23 ? 35.048 32.870 10.694 1.00 24.21 23 ASN B C 1
ATOM 1167 O O . ASN B 1 23 ? 34.536 33.364 9.695 1.00 24.64 23 ASN B O 1
ATOM 1172 N N . ALA B 1 24 ? 34.365 32.520 11.778 1.00 24.16 24 ALA B N 1
ATOM 1173 C CA . ALA B 1 24 ? 32.907 32.554 11.857 1.00 23.61 24 ALA B CA 1
ATOM 1174 C C . ALA B 1 24 ? 32.438 33.691 12.733 1.00 23.51 24 ALA B C 1
ATOM 1175 O O . ALA B 1 24 ? 33.033 33.987 13.751 1.00 22.84 24 ALA B O 1
ATOM 1177 N N . VAL B 1 25 ? 31.363 34.334 12.319 1.00 22.94 25 VAL B N 1
ATOM 1178 C CA . VAL B 1 25 ? 30.778 35.430 13.079 1.00 23.76 25 VAL B CA 1
ATOM 1179 C C . VAL B 1 25 ? 29.274 35.326 12.995 1.00 23.98 25 VAL B C 1
ATOM 1180 O O . VAL B 1 25 ? 28.736 34.978 11.958 1.00 23.29 25 VAL B O 1
ATOM 1187 N N . ARG B 1 26 ? 28.571 35.644 14.075 1.00 25.38 26 ARG B N 1
ATOM 1188 C CA . ARG B 1 26 ? 27.121 35.666 13.983 1.00 26.60 26 ARG B CA 1
ATOM 1189 C C . ARG B 1 26 ? 26.720 37.093 13.677 1.00 27.91 26 ARG B C 1
ATOM 1190 O O . ARG B 1 26 ? 27.432 38.044 14.004 1.00 26.82 26 ARG B O 1
ATOM 1203 N N . ILE B 1 27 ? 25.593 37.240 13.008 1.00 29.88 27 ILE B N 1
ATOM 1204 C CA . ILE B 1 27 ? 25.146 38.547 12.575 1.00 32.66 27 ILE B CA 1
ATOM 1205 C C . ILE B 1 27 ? 24.023 38.915 13.517 1.00 34.89 27 ILE B C 1
ATOM 1206 O O . ILE B 1 27 ? 23.113 38.122 13.705 1.00 34.75 27 ILE B O 1
ATOM 1211 N N . PRO B 1 28 ? 24.073 40.102 14.124 1.00 38.20 28 PRO B N 1
ATOM 1212 C CA . PRO B 1 28 ? 22.970 40.527 14.989 1.00 40.09 28 PRO B CA 1
ATOM 1213 C C . PRO B 1 28 ? 21.682 40.553 14.182 1.00 41.95 28 PRO B C 1
ATOM 1214 O O . PRO B 1 28 ? 21.725 40.890 12.996 1.00 42.37 28 PRO B O 1
ATOM 1218 N N . THR B 1 29 ? 20.570 40.169 14.805 1.00 43.95 29 THR B N 1
ATOM 1219 C CA . THR B 1 29 ? 19.283 40.058 14.112 1.00 45.11 29 THR B CA 1
ATOM 1220 C C . THR B 1 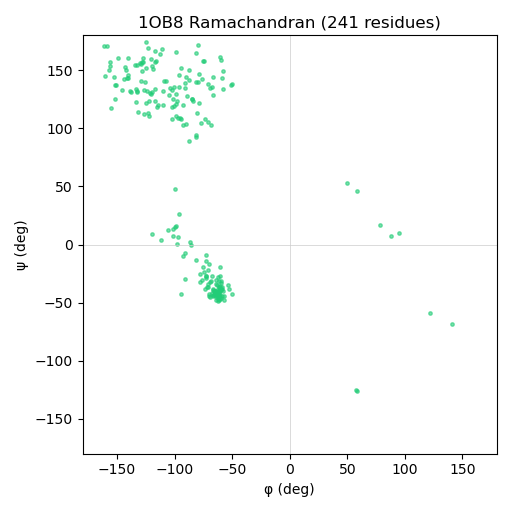29 ? 18.522 41.386 14.107 1.00 45.49 29 THR B C 1
ATOM 1221 O O . THR B 1 29 ? 18.564 42.150 15.079 1.00 46.10 29 THR B O 1
ATOM 1225 N N . ASN B 1 35 ? 17.233 38.390 9.508 1.00 47.16 35 ASN B N 1
ATOM 1226 C CA . ASN B 1 35 ? 16.113 38.507 8.579 1.00 46.42 35 ASN B CA 1
ATOM 1227 C C . ASN B 1 35 ? 16.579 38.748 7.133 1.00 45.11 35 ASN B C 1
ATOM 1228 O O . ASN B 1 35 ? 16.257 37.942 6.250 1.00 45.68 35 ASN B O 1
ATOM 1233 N N . PRO B 1 36 ? 17.317 39.829 6.869 1.00 43.03 36 PRO B N 1
ATOM 1234 C CA . PRO B 1 36 ? 17.951 39.996 5.555 1.00 41.15 36 PRO B CA 1
ATOM 1235 C C . PRO B 1 36 ? 19.214 39.149 5.417 1.00 38.75 36 PRO B C 1
ATOM 1236 O O . PRO B 1 36 ? 19.584 38.812 4.298 1.00 38.87 36 PRO B O 1
ATOM 1240 N N . LEU B 1 37 ? 19.867 38.821 6.532 1.00 35.88 37 LEU B N 1
ATOM 1241 C CA . LEU B 1 37 ? 21.181 38.178 6.490 1.00 33.32 37 LEU B CA 1
ATOM 1242 C C . LEU B 1 37 ? 21.171 36.821 7.188 1.00 30.69 37 LEU B C 1
ATOM 1243 O O . LEU B 1 37 ? 20.299 36.556 8.015 1.00 30.24 37 LEU B O 1
ATOM 1248 N N . PRO B 1 38 ? 22.142 35.968 6.872 1.00 27.79 38 PRO B N 1
ATOM 1249 C CA . PRO B 1 38 ? 22.270 34.672 7.563 1.00 26.09 38 PRO B CA 1
ATOM 1250 C C . PRO B 1 38 ? 22.491 34.858 9.051 1.00 24.97 38 PRO B C 1
ATOM 1251 O O . PRO B 1 38 ? 22.852 35.943 9.486 1.00 23.95 38 PRO B O 1
ATOM 1255 N N . ASP B 1 39 ? 22.252 33.811 9.835 1.00 23.74 39 ASP B N 1
ATOM 1256 C CA . ASP B 1 39 ? 22.512 33.869 11.263 1.00 22.97 39 ASP B CA 1
ATOM 1257 C C . ASP B 1 39 ? 24.001 33.972 11.505 1.00 22.44 39 ASP B C 1
ATOM 1258 O O . ASP B 1 39 ? 24.453 34.701 12.378 1.00 22.30 39 ASP B O 1
ATOM 1263 N N . ILE B 1 40 ? 24.755 33.200 10.729 1.00 21.42 40 ILE B N 1
ATOM 1264 C CA . ILE B 1 40 ? 26.200 33.131 10.836 1.00 21.43 40 ILE B CA 1
ATOM 1265 C C . ILE B 1 40 ? 26.773 33.055 9.442 1.00 21.59 40 ILE B C 1
ATOM 1266 O O . ILE B 1 40 ? 26.190 32.434 8.563 1.00 22.31 40 ILE B O 1
ATOM 1271 N N . PHE B 1 41 ? 27.909 33.693 9.244 1.00 21.86 41 PHE B N 1
ATOM 1272 C CA . PHE B 1 41 ? 28.719 33.387 8.090 1.00 21.94 41 PHE B CA 1
ATOM 1273 C C . PHE B 1 41 ? 30.114 33.084 8.549 1.00 21.10 41 PHE B C 1
ATOM 1274 O O . PHE B 1 41 ? 30.528 33.441 9.655 1.00 20.74 41 PHE B O 1
ATOM 1282 N N . ALA B 1 42 ? 30.872 32.412 7.698 1.00 21.81 42 ALA B N 1
ATOM 1283 C CA . ALA B 1 42 ? 32.171 31.942 8.127 1.00 21.22 42 ALA B CA 1
ATOM 1284 C C . ALA B 1 42 ? 32.986 31.656 6.903 1.00 21.75 42 ALA B C 1
ATOM 1285 O O . ALA B 1 42 ? 32.454 31.204 5.912 1.00 22.15 42 ALA B O 1
ATOM 1287 N N . THR B 1 43 ? 34.269 31.916 6.988 1.00 22.12 43 THR B N 1
ATOM 1288 C CA . THR B 1 43 ? 35.142 31.702 5.854 1.00 23.05 43 THR B CA 1
ATOM 1289 C C . THR B 1 43 ? 36.341 30.877 6.244 1.00 23.49 43 THR B C 1
ATOM 1290 O O . THR B 1 43 ? 36.765 30.879 7.382 1.00 23.25 43 THR B O 1
ATOM 1294 N N . LYS B 1 44 ? 36.903 30.212 5.247 1.00 24.78 44 LYS B N 1
ATOM 1295 C CA . LYS B 1 44 ? 38.154 29.500 5.384 1.00 25.83 44 LYS B CA 1
ATOM 1296 C C . LYS B 1 44 ? 38.708 29.455 3.978 1.00 26.03 44 LYS B C 1
ATOM 1297 O O . LYS B 1 44 ? 38.087 28.893 3.104 1.00 25.28 44 LYS B O 1
ATOM 1303 N N . GLY B 1 45 ? 39.854 30.073 3.759 1.00 27.46 45 GLY B N 1
ATOM 1304 C CA . GLY B 1 45 ? 40.387 30.172 2.415 1.00 28.29 45 GLY B CA 1
ATOM 1305 C C . GLY B 1 45 ? 39.370 30.885 1.562 1.00 28.91 45 GLY B C 1
ATOM 1306 O O . GLY B 1 45 ? 38.892 31.956 1.936 1.00 28.77 45 GLY B O 1
ATOM 1307 N N . ASN B 1 46 ? 39.003 30.244 0.453 1.00 29.31 46 ASN B N 1
ATOM 1308 C CA . ASN B 1 46 ? 38.082 30.782 -0.529 1.00 29.80 46 ASN B CA 1
ATOM 1309 C C . ASN B 1 46 ? 36.677 30.229 -0.343 1.00 28.71 46 ASN B C 1
ATOM 1310 O O . ASN B 1 46 ? 35.847 30.346 -1.219 1.00 29.44 46 ASN B O 1
ATOM 1315 N N . THR B 1 47 ? 36.411 29.631 0.818 1.00 28.09 47 THR B N 1
ATOM 1316 C CA . THR B 1 47 ? 35.107 29.074 1.116 1.00 26.90 47 THR B CA 1
ATOM 1317 C C . THR B 1 47 ? 34.359 29.994 2.076 1.00 25.77 47 THR B C 1
ATOM 1318 O O . THR B 1 47 ? 34.921 30.460 3.048 1.00 25.84 47 THR B O 1
ATOM 1322 N N . LEU B 1 48 ? 33.096 30.224 1.773 1.00 24.43 48 LEU B N 1
ATOM 1323 C CA . LEU B 1 48 ? 32.226 31.075 2.558 1.00 23.74 48 LEU B CA 1
ATOM 1324 C C . LEU B 1 48 ? 31.013 30.223 2.924 1.00 23.08 48 LEU B C 1
ATOM 1325 O O . LEU B 1 48 ? 30.331 29.706 2.051 1.00 23.17 48 LEU B O 1
ATOM 1330 N N . LEU B 1 49 ? 30.766 30.068 4.223 1.00 22.58 49 LEU B N 1
ATOM 1331 C CA . LEU B 1 49 ? 29.574 29.414 4.711 1.00 22.04 49 LEU B CA 1
ATOM 1332 C C . LEU B 1 49 ? 28.536 30.472 5.049 1.00 21.77 49 LEU B C 1
ATOM 1333 O O . LEU B 1 49 ? 28.871 31.490 5.638 1.00 21.61 49 LE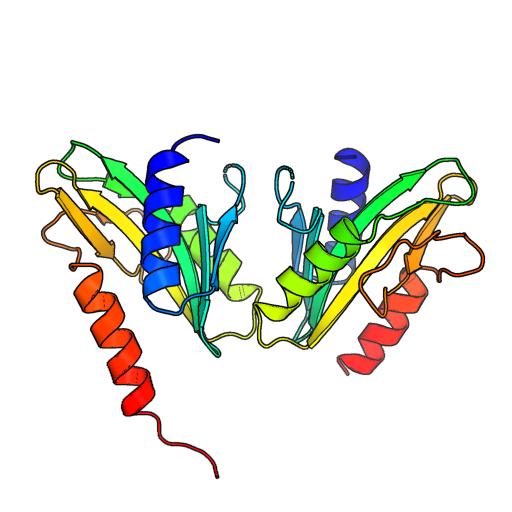U B O 1
ATOM 1338 N N . SER B 1 50 ? 27.300 30.217 4.635 1.00 21.69 50 SER B N 1
ATOM 1339 C CA . SER B 1 50 ? 26.155 31.082 4.888 1.00 21.79 50 SER B CA 1
ATOM 1340 C C . SER B 1 50 ? 25.140 30.209 5.612 1.00 21.90 50 SER B C 1
ATOM 1341 O O . SER B 1 50 ? 24.591 29.266 5.034 1.00 23.11 50 SER B O 1
ATOM 1344 N N . ILE B 1 51 ? 24.890 30.527 6.878 1.00 21.68 51 ILE B N 1
ATOM 1345 C CA . ILE B 1 51 ? 24.305 29.564 7.792 1.00 21.59 51 ILE B CA 1
ATOM 1346 C C . ILE B 1 51 ? 23.035 30.049 8.432 1.00 22.20 51 ILE B C 1
ATOM 1347 O O . ILE B 1 51 ? 22.980 31.145 8.975 1.00 22.02 51 ILE B O 1
ATOM 1352 N N . GLU B 1 52 ? 22.037 29.187 8.407 1.00 23.15 52 GLU B N 1
ATOM 1353 C CA . GLU B 1 52 ? 20.857 29.336 9.221 1.00 23.36 52 GLU B CA 1
ATOM 1354 C C . GLU B 1 52 ? 21.053 28.376 10.367 1.00 23.82 52 GLU B C 1
ATOM 1355 O O . GLU B 1 52 ? 21.288 27.187 10.161 1.00 23.29 52 GLU B O 1
ATOM 1361 N N . CYS B 1 53 ? 20.964 28.907 11.577 1.00 24.18 53 CYS B N 1
ATOM 1362 C CA . CYS B 1 53 ? 21.250 28.165 12.780 1.00 24.40 53 CYS B CA 1
ATOM 1363 C C . CYS B 1 53 ? 19.997 28.055 13.635 1.00 25.14 53 CYS B C 1
ATOM 1364 O O . CYS B 1 53 ? 19.286 29.042 13.840 1.00 25.14 53 CYS B O 1
ATOM 1367 N N . LYS B 1 54 ? 19.716 26.860 14.130 1.00 26.01 54 LYS B N 1
ATOM 1368 C CA . LYS B 1 54 ? 18.599 26.687 15.059 1.00 27.04 54 LYS B CA 1
ATOM 1369 C C . LYS B 1 54 ? 18.892 25.522 15.976 1.00 27.10 54 LYS B C 1
ATOM 1370 O O . LYS B 1 54 ? 19.408 24.508 15.551 1.00 27.35 54 LYS B O 1
ATOM 1376 N N . SER B 1 55 ? 18.591 25.703 17.248 1.00 27.02 55 SER B N 1
ATOM 1377 C CA . SER B 1 55 ? 18.674 24.644 18.228 1.00 27.46 55 SER B CA 1
ATOM 1378 C C . SER B 1 55 ? 17.245 24.301 18.583 1.00 26.65 55 SER B C 1
ATOM 1379 O O . SER B 1 55 ? 16.419 25.192 18.707 1.00 26.56 55 SER B O 1
ATOM 1382 N N . THR B 1 56 ? 16.933 23.026 18.766 1.00 26.41 56 THR B N 1
ATOM 1383 C CA . THR B 1 56 ? 15.552 22.674 19.065 1.00 26.52 56 THR B CA 1
ATOM 1384 C C . THR B 1 56 ? 15.409 21.355 19.794 1.00 26.02 56 THR B C 1
ATOM 1385 O O . THR B 1 56 ? 16.229 20.476 19.654 1.00 25.91 56 THR B O 1
ATOM 1389 N N . TRP B 1 57 ? 14.335 21.235 20.556 1.00 26.36 57 TRP B N 1
ATOM 1390 C CA . TRP B 1 57 ? 13.974 19.985 21.199 1.00 26.56 57 TRP B CA 1
ATOM 1391 C C . TRP B 1 57 ? 13.054 19.161 20.316 1.00 27.71 57 TRP B C 1
ATOM 1392 O O . TRP B 1 57 ? 12.693 18.056 20.682 1.00 28.23 57 TRP B O 1
ATOM 1403 N N . GLU B 1 58 ? 12.606 19.738 19.210 1.00 29.20 58 GLU B N 1
ATOM 1404 C CA . GLU B 1 58 ? 11.754 19.035 18.259 1.00 30.27 58 GLU B CA 1
ATOM 1405 C C . GLU B 1 58 ? 12.643 18.187 17.369 1.00 31.20 58 GLU B C 1
ATOM 1406 O O . GLU B 1 58 ? 13.856 18.372 17.323 1.00 31.16 58 GLU B O 1
ATOM 1412 N N . ASN B 1 59 ? 12.040 17.247 16.657 1.00 32.27 59 ASN B N 1
ATOM 1413 C CA . ASN B 1 59 ? 12.816 16.343 15.823 1.00 33.31 59 ASN B CA 1
ATOM 1414 C C . ASN B 1 59 ? 12.837 16.799 14.371 1.00 33.61 59 ASN B C 1
ATOM 1415 O O . ASN B 1 59 ? 13.435 16.143 13.526 1.00 33.94 59 ASN B O 1
ATOM 1424 N N . LYS B 1 60 ? 12.175 17.917 14.095 1.00 34.18 60 LYS B N 1
ATOM 1425 C CA . LYS B 1 60 ? 12.196 18.534 12.774 1.00 34.76 60 LYS B CA 1
ATOM 1426 C C . LYS B 1 60 ? 12.201 20.051 12.871 1.00 34.65 60 LYS B C 1
ATOM 1427 O O . LYS B 1 60 ? 11.696 20.622 13.830 1.00 34.65 60 LYS B O 1
ATOM 1433 N N . VAL B 1 61 ? 12.762 20.698 11.860 1.00 34.25 61 VAL B N 1
ATOM 1434 C CA . VAL B 1 61 ? 12.736 22.141 11.752 1.00 34.53 61 VAL B CA 1
ATOM 1435 C C . VAL B 1 61 ? 12.349 22.517 10.344 1.00 34.72 61 VAL B C 1
ATOM 1436 O O . VAL B 1 61 ? 13.012 22.129 9.398 1.00 34.27 61 VAL B O 1
ATOM 1440 N N . LYS B 1 62 ? 11.281 23.288 10.214 1.00 35.45 62 LYS B N 1
ATOM 1441 C CA . LYS B 1 62 ? 10.900 23.835 8.923 1.00 36.37 62 LYS B CA 1
ATOM 1442 C C . LYS B 1 62 ? 11.696 25.103 8.672 1.00 36.42 62 LYS B C 1
ATOM 1443 O O . LYS B 1 62 ? 11.677 26.043 9.471 1.00 36.32 62 LYS B O 1
ATOM 1449 N N . 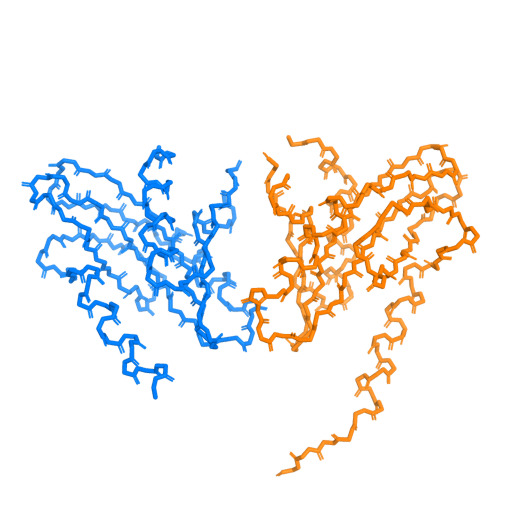VAL B 1 63 ? 12.415 25.118 7.562 1.00 36.49 63 VAL B N 1
ATOM 1450 C CA . VAL B 1 63 ? 13.109 26.310 7.122 1.00 36.78 63 VAL B CA 1
ATOM 1451 C C . VAL B 1 63 ? 12.375 26.775 5.882 1.00 37.48 63 VAL B C 1
ATOM 1452 O O . VAL B 1 63 ? 12.261 26.037 4.912 1.00 37.73 63 VAL B O 1
ATOM 1456 N N . LYS B 1 64 ? 11.854 27.990 5.936 1.00 38.37 64 LYS B N 1
ATOM 1457 C CA . LYS B 1 64 ? 11.026 28.515 4.861 1.00 39.32 64 LYS B CA 1
ATOM 1458 C C . LYS B 1 64 ? 11.880 28.890 3.668 1.00 39.65 64 LYS B C 1
ATOM 1459 O O . LYS B 1 64 ? 13.084 29.134 3.796 1.00 39.60 64 LYS B O 1
ATOM 1465 N N . GLU B 1 65 ? 11.235 28.942 2.508 1.00 39.82 65 GLU B N 1
ATOM 1466 C CA . GLU B 1 65 ? 11.891 29.264 1.252 1.00 40.05 65 GLU B CA 1
ATOM 1467 C C . GLU B 1 65 ? 12.669 30.563 1.342 1.00 39.75 65 GLU B C 1
ATOM 1468 O O . GLU B 1 65 ? 13.748 30.669 0.769 1.00 39.91 65 GLU B O 1
ATOM 1474 N N . HIS B 1 66 ? 12.114 31.547 2.048 1.00 39.42 66 HIS B N 1
ATOM 1475 C CA . HIS B 1 66 ? 12.724 32.868 2.143 1.00 39.24 66 HIS B CA 1
ATOM 1476 C C . HIS B 1 66 ? 13.976 32.857 3.033 1.00 38.65 66 HIS B C 1
ATOM 1477 O O . HIS B 1 66 ? 14.866 33.697 2.863 1.00 38.49 66 HIS B O 1
ATOM 1484 N N . GLN B 1 67 ? 14.022 31.923 3.984 1.00 37.42 67 GLN B N 1
ATOM 1485 C CA . 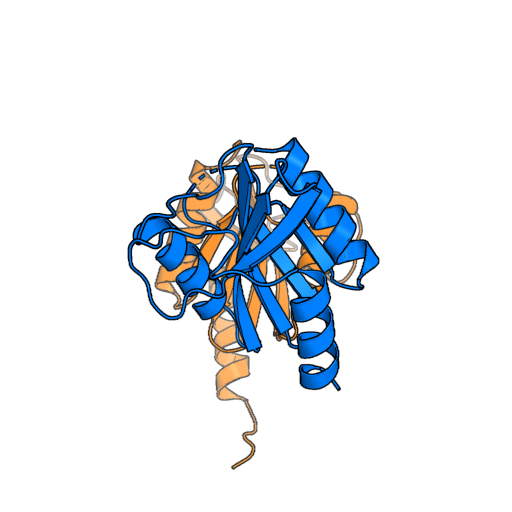GLN B 1 67 ? 15.213 31.691 4.804 1.00 37.10 67 GLN B CA 1
ATOM 1486 C C . GLN B 1 67 ? 16.337 31.080 3.976 1.00 35.88 67 GLN B C 1
ATOM 1487 O O . GLN B 1 67 ? 17.483 31.513 4.067 1.00 35.53 67 GLN B O 1
ATOM 1493 N N . VAL B 1 68 ? 16.016 30.078 3.165 1.00 34.86 68 VAL B N 1
ATOM 1494 C CA . VAL B 1 68 ? 17.016 29.479 2.287 1.00 34.07 68 VAL B CA 1
ATOM 1495 C C . VAL B 1 68 ? 17.504 30.517 1.272 1.00 33.88 68 VAL B C 1
ATOM 1496 O O . VAL B 1 68 ? 18.699 30.637 1.035 1.00 33.35 68 VAL B O 1
ATOM 1500 N N . ARG B 1 69 ? 16.578 31.287 0.710 1.00 33.51 69 ARG B N 1
ATOM 1501 C CA . ARG B 1 69 ? 16.911 32.296 -0.291 1.00 33.62 69 ARG B CA 1
ATOM 1502 C C . ARG B 1 69 ? 17.882 33.306 0.292 1.00 32.59 69 ARG B C 1
ATOM 1503 O O . ARG B 1 69 ? 18.812 33.740 -0.379 1.00 33.45 69 ARG B O 1
ATOM 1511 N N . LYS B 1 70 ? 17.666 33.653 1.554 1.00 31.53 70 LYS B N 1
ATOM 1512 C CA . LYS B 1 70 ? 18.500 34.603 2.263 1.00 31.16 70 LYS B CA 1
ATOM 1513 C C . LYS B 1 70 ? 19.939 34.075 2.351 1.00 29.99 70 LYS B C 1
ATOM 1514 O O . LYS B 1 70 ? 20.876 34.822 2.153 1.00 30.03 70 LYS B O 1
ATOM 1520 N N . LEU B 1 71 ? 20.105 32.782 2.604 1.00 28.40 71 LEU B N 1
ATOM 1521 C CA . LEU B 1 71 ? 21.437 32.176 2.632 1.00 27.54 71 LEU B CA 1
ATOM 1522 C C . LEU B 1 71 ? 22.117 32.251 1.273 1.00 27.24 71 LEU B C 1
ATOM 1523 O O . LEU B 1 71 ? 23.299 32.556 1.181 1.00 27.17 71 LEU B O 1
ATOM 1528 N N . LEU B 1 72 ? 21.357 31.958 0.224 1.00 27.38 72 LEU B N 1
ATOM 1529 C CA . LEU B 1 72 ? 21.884 31.945 -1.125 1.00 27.96 72 LEU B CA 1
ATOM 1530 C C . LEU B 1 72 ? 22.178 33.352 -1.638 1.00 27.96 72 LEU B C 1
ATOM 1531 O O . LEU B 1 72 ? 23.146 33.546 -2.357 1.00 28.35 72 LEU B O 1
ATOM 1536 N N . ASP B 1 73 ? 21.332 34.304 -1.265 1.00 28.26 73 ASP B N 1
ATOM 1537 C CA . ASP B 1 73 ? 21.461 35.700 -1.684 1.00 28.10 73 ASP B CA 1
ATOM 1538 C C . ASP B 1 73 ? 22.717 36.293 -1.074 1.00 27.11 73 ASP B C 1
ATOM 1539 O O . ASP B 1 73 ? 23.418 37.064 -1.716 1.00 26.18 73 ASP B O 1
ATOM 1544 N N . PHE B 1 74 ? 23.005 35.910 0.170 1.00 25.67 74 PHE B N 1
ATOM 1545 C CA . PHE B 1 74 ? 24.221 36.320 0.830 1.00 24.85 74 PHE B CA 1
ATOM 1546 C C . PHE B 1 74 ? 25.415 35.777 0.063 1.00 24.40 74 PHE B C 1
ATOM 1547 O O . PHE B 1 74 ? 26.340 36.508 -0.246 1.00 24.96 74 PHE B O 1
ATOM 1555 N N . LEU B 1 75 ? 25.389 34.491 -0.268 1.00 24.27 75 LEU B N 1
ATOM 1556 C CA . LEU B 1 75 ? 26.507 33.878 -0.961 1.00 24.43 75 LEU B CA 1
ATOM 1557 C C . LEU B 1 75 ? 26.764 34.542 -2.310 1.00 25.19 75 LEU B C 1
ATOM 1558 O O . LEU B 1 75 ? 27.909 34.709 -2.700 1.00 25.09 75 LEU B O 1
ATOM 1563 N N . SER B 1 76 ? 25.702 34.957 -2.980 1.00 26.78 76 SER B N 1
ATOM 1564 C CA . SER B 1 76 ? 25.853 35.580 -4.301 1.00 27.72 76 SER B CA 1
ATOM 1565 C C . SER B 1 76 ? 26.439 36.992 -4.250 1.00 28.24 76 SER B C 1
ATOM 1566 O O . SER B 1 76 ? 26.753 37.569 -5.293 1.00 28.50 76 SER B O 1
ATOM 1571 N N . MET B 1 77 ? 26.579 37.568 -3.055 1.00 27.57 77 MET B N 1
ATOM 1572 C CA . MET B 1 77 ? 27.244 38.861 -2.923 1.00 27.52 77 MET B CA 1
ATOM 1573 C C . MET B 1 77 ? 28.750 38.746 -3.048 1.00 27.54 77 MET B C 1
ATOM 1574 O O . MET B 1 77 ? 29.426 39.744 -3.281 1.00 27.27 77 MET B O 1
ATOM 1579 N N . PHE B 1 78 ? 29.288 37.542 -2.863 1.00 26.97 78 PHE B N 1
ATOM 1580 C CA . PHE B 1 78 ? 30.722 37.353 -2.801 1.00 27.44 78 PHE B CA 1
ATOM 1581 C C . PHE B 1 78 ? 31.216 36.473 -3.925 1.00 28.62 78 PHE B C 1
ATOM 1582 O O . PHE B 1 78 ? 30.464 35.665 -4.462 1.00 30.14 78 PHE B O 1
ATOM 1590 N N . THR B 1 79 ? 32.493 36.614 -4.238 1.00 29.73 79 THR B N 1
ATOM 1591 C CA . THR B 1 79 ? 33.112 35.851 -5.319 1.00 30.71 79 THR B CA 1
ATOM 1592 C C . THR B 1 79 ? 33.794 34.618 -4.739 1.00 31.06 79 THR B C 1
ATOM 1593 O O . THR B 1 79 ? 34.743 34.080 -5.307 1.00 33.91 79 THR B O 1
ATOM 1597 N N . MET B 1 80 ? 33.299 34.162 -3.596 1.00 30.23 80 MET B N 1
ATOM 1598 C CA . MET B 1 80 ? 33.884 33.027 -2.913 1.00 29.24 80 MET B CA 1
ATOM 1599 C C . MET B 1 80 ? 33.088 31.792 -3.247 1.00 28.63 80 MET B C 1
ATOM 1600 O O . MET B 1 80 ? 31.992 31.872 -3.810 1.00 28.28 80 MET B O 1
ATOM 1605 N N . LYS B 1 81 ? 33.666 30.642 -2.939 1.00 28.62 81 LYS B N 1
ATOM 1606 C CA . LYS B 1 81 ? 32.980 29.375 -3.090 1.00 29.52 81 LYS B CA 1
ATOM 1607 C C . LYS B 1 81 ? 32.004 29.227 -1.938 1.00 28.95 81 LYS B C 1
ATOM 1608 O O . LYS B 1 81 ? 32.408 28.959 -0.815 1.00 29.31 81 LYS B O 1
ATOM 1614 N N . GLY B 1 82 ? 30.722 29.414 -2.228 1.00 28.28 82 GLY B N 1
ATOM 1615 C CA . GLY B 1 82 ? 29.700 29.490 -1.206 1.00 28.30 82 GLY B CA 1
ATOM 1616 C C . GLY B 1 82 ? 29.087 28.148 -0.875 1.00 28.10 82 GLY B C 1
ATOM 1617 O O . GLY B 1 82 ? 28.799 27.352 -1.762 1.00 28.13 82 GLY B O 1
ATOM 1618 N N . VAL B 1 83 ? 28.864 27.912 0.414 1.00 27.49 83 VAL B N 1
ATOM 1619 C CA . VAL B 1 83 ? 28.138 26.741 0.869 1.00 27.34 83 VAL B CA 1
ATOM 1620 C C . VAL B 1 83 ? 27.011 27.235 1.769 1.00 26.90 83 VAL B C 1
ATOM 1621 O O . VAL B 1 83 ? 27.277 27.751 2.853 1.00 27.40 83 VAL B O 1
ATOM 1625 N N . PRO B 1 84 ? 25.764 27.087 1.345 1.00 26.06 84 PRO B N 1
ATOM 1626 C CA . PRO B 1 84 ? 24.644 27.408 2.220 1.00 25.69 84 PRO B CA 1
ATOM 1627 C C . PRO B 1 84 ? 24.448 26.242 3.179 1.00 25.30 84 PRO B C 1
ATOM 1628 O O . PRO B 1 84 ? 24.556 25.108 2.757 1.00 25.46 84 PRO B O 1
ATOM 1632 N N . LEU B 1 85 ? 24.165 26.531 4.439 1.00 24.90 85 LEU B N 1
ATOM 1633 C CA . LEU B 1 85 ? 24.034 25.493 5.448 1.00 24.61 85 LEU B CA 1
ATOM 1634 C C . LEU B 1 85 ? 22.867 25.809 6.360 1.00 24.56 85 LEU B C 1
ATOM 1635 O O . LEU B 1 85 ? 22.745 26.917 6.842 1.00 24.40 85 LEU B O 1
ATOM 1644 N N . ILE B 1 86 ? 22.013 24.818 6.592 1.00 24.49 86 ILE B N 1
ATOM 1645 C CA . ILE B 1 86 ? 21.072 24.863 7.686 1.00 24.45 86 ILE B CA 1
ATOM 1646 C C . ILE B 1 86 ? 21.721 23.992 8.743 1.00 23.83 86 ILE B C 1
ATOM 1647 O O . ILE B 1 86 ? 21.987 22.819 8.491 1.00 24.44 86 ILE B O 1
ATOM 1652 N N . ALA B 1 87 ? 22.023 24.574 9.901 1.00 23.17 87 ALA B N 1
ATOM 1653 C CA . ALA B 1 87 ? 22.697 23.879 10.988 1.00 22.61 87 ALA B CA 1
ATOM 1654 C C . ALA B 1 87 ? 21.707 23.825 12.117 1.00 23.26 87 ALA B C 1
ATOM 1655 O O . ALA B 1 87 ? 21.281 24.855 12.623 1.00 23.56 87 ALA B O 1
ATOM 1657 N N . ILE B 1 88 ? 21.348 22.613 12.506 1.00 23.83 88 ILE B N 1
ATOM 1658 C CA . ILE B 1 88 ? 20.364 22.398 13.538 1.00 24.20 88 ILE B CA 1
ATOM 1659 C C . ILE B 1 88 ? 20.987 21.609 14.671 1.00 24.10 88 ILE B C 1
ATOM 1660 O O . ILE B 1 88 ? 21.594 20.581 14.445 1.00 24.06 88 ILE B O 1
ATOM 1665 N N . LYS B 1 89 ? 20.842 22.094 15.897 1.00 24.02 89 LYS B N 1
ATOM 1666 C CA . LYS B 1 89 ? 21.228 21.316 17.057 1.00 24.30 89 LYS B CA 1
ATOM 1667 C C . LYS B 1 89 ? 19.979 20.591 17.478 1.00 24.64 89 LYS B C 1
ATOM 1668 O O . LYS B 1 89 ? 19.030 21.196 17.989 1.00 23.44 89 LYS B O 1
ATOM 1674 N N . PHE B 1 90 ? 19.928 19.306 17.146 1.00 25.52 90 PHE B N 1
ATOM 1675 C CA . PHE B 1 90 ? 18.832 18.456 17.558 1.00 25.56 90 PHE B CA 1
ATOM 1676 C C . PHE B 1 90 ? 19.132 18.036 18.990 1.00 26.07 90 PHE B C 1
ATOM 1677 O O . PHE B 1 90 ? 19.871 17.100 19.239 1.00 26.92 90 PHE B O 1
ATOM 1685 N N . LYS B 1 91 ? 18.579 18.776 19.934 1.00 26.46 91 LYS B N 1
ATOM 1686 C CA . LYS B 1 91 ? 18.910 18.580 21.327 1.00 27.58 91 LYS B CA 1
ATOM 1687 C C . LYS B 1 91 ? 18.417 17.248 21.892 1.00 28.56 91 LYS B C 1
ATOM 1688 O O . LYS B 1 91 ? 19.025 16.727 22.821 1.00 29.72 91 LYS B O 1
ATOM 1694 N N . GLN B 1 92 ? 17.350 16.693 21.328 1.00 30.07 92 GLN B N 1
ATOM 1695 C CA . GLN B 1 92 ? 16.914 15.341 21.710 1.00 31.66 92 GLN B CA 1
ATOM 1696 C C . GLN B 1 92 ? 18.040 14.315 21.587 1.00 32.04 92 GLN B C 1
ATOM 1697 O O . GLN B 1 92 ? 18.113 13.389 22.384 1.00 32.83 92 GLN B O 1
ATOM 1707 N N . VAL B 1 93 ? 18.909 14.478 20.589 1.00 32.34 93 VAL B N 1
ATOM 1708 C CA . VAL B 1 93 ? 20.058 13.589 20.397 1.00 32.04 93 VAL B CA 1
ATOM 1709 C C . VAL B 1 93 ? 21.420 14.245 20.658 1.00 32.35 93 VAL B C 1
ATOM 1710 O O . VAL B 1 93 ? 22.469 13.619 20.463 1.00 32.52 93 VAL B O 1
ATOM 1714 N N . HIS B 1 94 ? 21.400 15.502 21.097 1.00 32.05 94 HIS B N 1
ATOM 1715 C CA . HIS B 1 94 ? 22.603 16.236 21.478 1.00 32.41 94 HIS B CA 1
ATOM 1716 C C . HIS B 1 94 ? 23.566 16.310 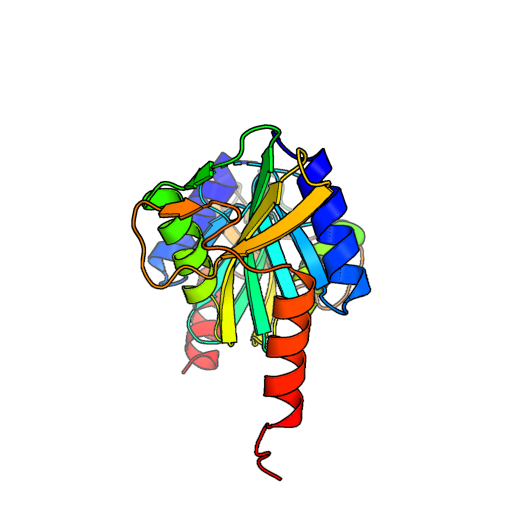20.308 1.00 31.59 94 HIS B C 1
ATOM 1717 O O . HIS B 1 94 ? 24.750 16.065 20.457 1.00 32.06 94 HIS B O 1
ATOM 1724 N N . GLU B 1 95 ? 23.040 16.642 19.141 1.00 30.75 95 GLU B N 1
ATOM 1725 C CA . GLU B 1 95 ? 23.844 16.607 17.932 1.00 30.46 95 GLU B CA 1
ATOM 1726 C C . GLU B 1 95 ? 23.590 17.797 17.036 1.00 28.57 95 GLU B C 1
ATOM 1727 O O . GLU B 1 95 ? 22.446 18.108 16.740 1.00 28.52 95 GLU B O 1
ATOM 1733 N N . TRP B 1 96 ? 24.673 18.432 16.600 1.00 26.93 96 TRP B N 1
ATOM 1734 C CA . TRP B 1 96 ? 24.637 19.364 15.482 1.00 26.06 96 TRP B CA 1
ATOM 1735 C C . TRP B 1 96 ? 24.613 18.593 14.181 1.00 25.76 96 TRP B C 1
ATOM 1736 O O . TRP B 1 96 ? 25.525 17.797 13.902 1.00 25.99 96 TRP B O 1
ATOM 1747 N N . ARG B 1 97 ? 23.584 18.829 13.392 1.00 25.17 97 ARG B N 1
ATOM 1748 C CA . ARG B 1 97 ? 23.503 18.275 12.050 1.00 25.63 97 ARG B CA 1
ATOM 1749 C C . ARG B 1 97 ? 23.225 19.373 11.045 1.00 25.67 97 ARG B C 1
ATOM 1750 O O . ARG B 1 97 ? 22.698 20.434 11.385 1.00 26.34 97 ARG B O 1
ATOM 1758 N N . VAL B 1 98 ? 23.590 19.127 9.797 1.00 25.32 98 VAL B N 1
ATOM 1759 C CA . VAL B 1 98 ? 23.447 20.142 8.779 1.00 25.77 98 VAL B CA 1
ATOM 1760 C C . VAL B 1 98 ? 22.795 19.597 7.528 1.00 26.55 98 VAL B C 1
ATOM 1761 O O . VAL B 1 98 ? 22.828 18.390 7.266 1.00 26.59 98 VAL B O 1
ATOM 1765 N N . LEU B 1 99 ? 22.163 20.493 6.793 1.00 27.28 99 LEU B N 1
ATOM 1766 C CA . LEU B 1 99 ? 21.619 20.190 5.489 1.00 28.32 99 LEU B CA 1
ATOM 1767 C C . LEU B 1 99 ? 22.078 21.320 4.594 1.00 29.41 99 LEU B C 1
ATOM 1768 O O . LEU B 1 99 ? 21.968 22.492 4.955 1.00 29.43 99 LEU B O 1
ATOM 1776 N N . VAL B 1 100 ? 22.625 20.967 3.441 1.00 30.75 100 VAL B N 1
ATOM 1777 C CA . VAL B 1 100 ? 23.036 21.953 2.453 1.00 31.88 100 VAL B CA 1
ATOM 1778 C C . VAL B 1 100 ? 21.874 22.085 1.483 1.00 32.94 100 VAL B C 1
ATOM 1779 O O . VAL B 1 100 ? 21.602 21.150 0.738 1.00 33.66 100 VAL B O 1
ATOM 1783 N N . PRO B 1 101 ? 21.161 23.211 1.506 1.00 34.49 101 PRO B N 1
ATOM 1784 C CA . PRO B 1 101 ? 20.049 23.419 0.576 1.00 35.87 101 PRO B CA 1
ATOM 1785 C C . PRO B 1 101 ? 20.561 23.521 -0.857 1.00 37.67 101 PRO B C 1
ATOM 1786 O O . PRO B 1 101 ? 21.648 24.046 -1.088 1.00 37.64 101 PRO B O 1
ATOM 1790 N N . GLU B 1 102 ? 19.783 22.989 -1.789 1.00 40.03 102 GLU B N 1
ATOM 1791 C CA . GLU B 1 102 ? 20.121 22.994 -3.205 1.00 42.00 102 GLU B CA 1
ATOM 1792 C C . GLU B 1 102 ? 19.481 24.196 -3.860 1.00 42.92 102 GLU B C 1
ATOM 1793 O O . GLU B 1 102 ? 20.085 24.874 -4.694 1.00 43.73 102 GLU B O 1
ATOM 1799 N N . LYS B 1 103 ? 18.238 24.440 -3.478 1.00 43.68 103 LYS B N 1
ATOM 1800 C CA . LYS B 1 103 ? 17.472 25.550 -4.001 1.00 44.20 103 LYS B CA 1
ATOM 1801 C C . LYS B 1 103 ? 16.654 26.199 -2.907 1.00 44.04 103 LYS B C 1
ATOM 1802 O O . LYS B 1 103 ? 16.390 25.592 -1.861 1.00 44.34 103 LYS B O 1
ATOM 1808 N N . ALA B 1 104 ? 16.249 27.437 -3.176 1.00 43.98 104 ALA B N 1
ATOM 1809 C CA . ALA B 1 104 ? 15.351 28.172 -2.308 1.00 43.84 104 ALA B CA 1
ATOM 1810 C C . ALA B 1 104 ? 13.970 27.527 -2.344 1.00 43.84 104 ALA B C 1
ATOM 1811 O O . ALA B 1 104 ? 13.218 27.682 -3.308 1.00 44.27 104 ALA B O 1
ATOM 1813 N N . GLU B 1 105 ? 13.658 26.781 -1.293 1.00 43.47 105 GLU B N 1
ATOM 1814 C CA . GLU B 1 105 ? 12.333 26.207 -1.102 1.00 43.38 105 GLU B CA 1
ATOM 1815 C C . GLU B 1 105 ? 12.122 25.868 0.373 1.00 42.93 105 GLU B C 1
ATOM 1816 O O . GLU B 1 105 ? 13.058 25.953 1.177 1.00 43.00 105 GLU B O 1
ATOM 1822 N N . ASP B 1 106 ? 10.894 25.506 0.729 1.00 42.16 106 ASP B N 1
ATOM 1823 C CA . ASP B 1 106 ? 10.605 25.035 2.080 1.00 41.57 106 ASP B CA 1
ATOM 1824 C C . ASP B 1 106 ? 11.315 23.701 2.282 1.00 40.68 106 ASP B C 1
ATOM 1825 O O . ASP B 1 106 ? 11.206 22.800 1.451 1.00 40.84 106 ASP B O 1
ATOM 1830 N N . ILE B 1 107 ? 12.071 23.591 3.376 1.00 39.53 107 ILE B N 1
ATOM 1831 C CA . ILE B 1 107 ? 12.726 22.347 3.740 1.00 38.66 107 ILE B CA 1
ATOM 1832 C C . ILE B 1 107 ? 12.363 21.990 5.171 1.00 37.84 107 ILE B C 1
ATOM 1833 O O . ILE B 1 107 ? 12.403 22.834 6.056 1.00 37.40 107 ILE B O 1
ATOM 1838 N N . ILE B 1 108 ? 11.988 20.741 5.394 1.00 36.86 108 ILE B N 1
ATOM 1839 C CA . ILE B 1 108 ? 11.818 20.248 6.745 1.00 36.44 108 ILE B CA 1
ATOM 1840 C C . ILE B 1 108 ? 13.047 19.427 7.044 1.00 35.28 108 ILE B C 1
ATOM 1841 O O . ILE B 1 108 ? 13.252 18.351 6.477 1.00 35.49 108 ILE B O 1
ATOM 1846 N N . VAL B 1 109 ? 13.896 19.979 7.896 1.00 34.07 109 VAL B N 1
ATOM 1847 C CA . VAL B 1 109 ? 15.129 19.332 8.282 1.00 33.00 109 VAL B CA 1
ATOM 1848 C C . VAL B 1 109 ? 14.822 18.384 9.427 1.00 33.08 109 VAL B C 1
ATOM 1849 O O . VAL B 1 109 ? 14.235 18.772 10.431 1.00 31.71 109 VAL B O 1
ATOM 1853 N N . THR B 1 110 ? 15.193 17.128 9.245 1.00 33.39 110 THR B N 1
ATOM 1854 C CA . THR B 1 110 ? 15.060 16.122 10.277 1.00 34.03 110 THR B CA 1
ATOM 1855 C C . THR B 1 110 ? 16.422 15.517 10.475 1.00 34.68 110 THR B C 1
ATOM 1856 O O . THR B 1 110 ? 17.353 15.819 9.744 1.00 34.40 110 THR B O 1
ATOM 1860 N N . ILE B 1 111 ? 16.535 14.644 11.464 1.00 36.17 111 ILE B N 1
ATOM 1861 C CA . ILE B 1 111 ? 17.761 13.894 11.667 1.00 37.35 111 ILE B CA 1
ATOM 1862 C C . ILE B 1 111 ? 18.056 13.016 10.445 1.00 37.82 111 ILE B C 1
ATOM 1863 O O . ILE B 1 111 ? 19.215 12.796 10.091 1.00 38.52 111 ILE B O 1
ATOM 1868 N N . ASP B 1 112 ? 17.006 12.552 9.780 1.00 38.46 112 ASP B N 1
ATOM 1869 C CA . ASP B 1 112 ? 17.148 11.603 8.677 1.00 38.73 112 ASP B CA 1
ATOM 1870 C C . ASP B 1 112 ? 17.639 12.236 7.370 1.00 37.99 112 ASP B C 1
ATOM 1871 O O . ASP B 1 112 ? 18.313 11.573 6.594 1.00 38.86 112 ASP B O 1
ATOM 1876 N N . ASN B 1 113 ? 17.320 13.506 7.126 1.00 36.85 113 ASN B N 1
ATOM 1877 C CA . ASN B 1 113 ? 17.756 14.182 5.895 1.00 35.85 113 ASN B CA 1
ATOM 1878 C C . ASN B 1 113 ? 18.895 15.199 6.115 1.00 34.86 113 ASN B C 1
ATOM 1879 O O . ASN B 1 113 ? 19.215 15.997 5.230 1.00 35.40 113 ASN B O 1
ATOM 1884 N N . SER B 1 114 ? 19.505 15.148 7.296 1.00 33.31 114 SER B N 1
ATOM 1885 C CA . SER B 1 114 ? 20.672 15.954 7.622 1.00 32.13 114 SER B CA 1
ATOM 1886 C C . SER B 1 114 ? 21.859 15.036 7.898 1.00 31.63 114 SER B C 1
ATOM 1887 O O . SER B 1 114 ? 21.683 13.827 8.069 1.00 32.28 114 SER B O 1
ATOM 1890 N N . ILE B 1 115 ? 23.063 15.607 7.933 1.00 30.35 115 ILE B N 1
ATOM 1891 C CA . ILE B 1 115 ? 24.271 14.878 8.296 1.00 29.89 115 ILE B CA 1
ATOM 1892 C C . ILE B 1 115 ? 24.900 15.489 9.524 1.00 30.19 115 ILE B C 1
ATOM 1893 O O . ILE B 1 115 ? 24.731 16.689 9.748 1.00 29.87 115 ILE B O 1
ATOM 1898 N N . PRO B 1 116 ? 25.601 14.681 10.328 1.00 30.15 116 PRO B N 1
ATOM 1899 C CA . PRO B 1 116 ? 26.417 15.214 11.421 1.00 29.76 116 PRO B CA 1
ATOM 1900 C C . PRO B 1 116 ? 27.326 16.311 10.895 1.00 29.46 116 PRO B C 1
ATOM 1901 O O . PRO B 1 116 ? 27.900 16.182 9.814 1.00 28.22 116 PRO B O 1
ATOM 1905 N N . ILE B 1 117 ? 27.452 17.400 11.639 1.00 28.98 117 ILE B N 1
ATOM 1906 C CA . ILE B 1 117 ? 28.268 18.511 11.168 1.00 28.83 117 ILE B CA 1
ATOM 1907 C C . ILE B 1 117 ? 29.729 18.102 10.992 1.00 29.01 117 ILE B C 1
ATOM 1908 O O . ILE B 1 117 ? 30.425 18.635 10.148 1.00 28.57 117 ILE B O 1
ATOM 1913 N N . GLU B 1 118 ? 30.175 17.114 11.758 1.00 29.98 118 GLU B N 1
ATOM 1914 C CA . GLU B 1 118 ? 31.529 16.587 11.626 1.00 30.38 118 GLU B CA 1
ATOM 1915 C C . GLU B 1 118 ? 31.725 16.040 10.209 1.00 30.34 118 GLU B C 1
ATOM 1916 O O . GLU B 1 118 ? 32.794 16.199 9.620 1.00 30.67 118 GLU B O 1
ATOM 1922 N N . ASP B 1 119 ? 30.688 15.406 9.667 1.00 30.49 119 ASP B N 1
ATOM 1923 C CA . ASP B 1 119 ? 30.734 14.880 8.306 1.00 30.43 119 ASP B CA 1
ATOM 1924 C C . ASP B 1 119 ? 30.874 16.018 7.318 1.00 30.52 119 ASP B C 1
ATOM 1925 O O . ASP B 1 119 ? 31.586 15.888 6.340 1.00 30.29 119 ASP B O 1
ATOM 1930 N N . LEU B 1 120 ? 30.179 17.130 7.562 1.00 29.50 120 LEU B N 1
ATOM 1931 C CA . LEU B 1 120 ? 30.350 18.292 6.707 1.00 29.33 120 LEU B CA 1
ATOM 1932 C C . LEU B 1 120 ? 31.803 18.723 6.687 1.00 28.67 120 LEU B C 1
ATOM 1933 O O . LEU B 1 120 ? 32.346 18.967 5.616 1.00 29.83 120 LEU B O 1
ATOM 1938 N N . PHE B 1 121 ? 32.441 18.825 7.851 1.00 28.36 121 PHE B N 1
ATOM 1939 C CA . PHE B 1 121 ? 33.825 19.277 7.911 1.00 28.28 121 PHE B CA 1
ATOM 1940 C C . PHE B 1 121 ? 34.761 18.314 7.190 1.00 29.06 121 PHE B C 1
ATOM 1941 O O . PHE B 1 121 ? 35.748 18.731 6.574 1.00 29.25 121 PHE B O 1
ATOM 1949 N N . LYS B 1 122 ? 34.442 17.032 7.272 1.00 29.85 122 LYS B N 1
ATOM 1950 C CA . LYS B 1 122 ? 35.202 15.999 6.570 1.00 30.69 122 LYS B CA 1
ATOM 1951 C C . LYS B 1 122 ? 35.091 16.200 5.061 1.00 30.86 122 LYS B C 1
ATOM 1952 O O . LYS B 1 122 ? 36.096 16.135 4.361 1.00 31.59 122 LYS B O 1
ATOM 1958 N N . ILE B 1 123 ? 33.882 16.465 4.574 1.00 31.52 123 ILE B N 1
ATOM 1959 C CA . ILE B 1 123 ? 33.631 16.670 3.145 1.00 32.50 123 ILE B CA 1
ATOM 1960 C C . ILE B 1 123 ? 34.422 17.875 2.642 1.00 32.71 123 ILE B C 1
ATOM 1961 O O . ILE B 1 123 ? 35.057 17.821 1.599 1.00 32.50 123 ILE B O 1
ATOM 1966 N N . LEU B 1 124 ? 34.395 18.963 3.399 1.00 32.32 124 LEU B N 1
ATOM 1967 C CA . LEU B 1 124 ? 35.068 20.174 2.979 1.00 32.95 124 LEU B CA 1
ATOM 1968 C C . LEU B 1 124 ? 36.569 19.955 2.946 1.00 34.05 124 LEU B C 1
ATOM 1969 O O . LEU B 1 124 ? 37.242 20.371 1.992 1.00 34.29 124 LEU B O 1
ATOM 1974 N N . GLU B 1 125 ? 37.089 19.284 3.977 1.00 35.04 125 GLU B N 1
ATOM 1975 C CA . GLU B 1 125 ? 38.511 18.983 4.086 1.00 36.56 125 GLU B CA 1
ATOM 1976 C C . GLU B 1 125 ? 38.936 18.102 2.910 1.00 37.49 125 GLU B C 1
ATOM 1977 O O . GLU B 1 125 ? 40.009 18.294 2.342 1.00 37.01 125 GLU B O 1
ATOM 1983 N N . LYS B 1 126 ? 38.063 17.167 2.543 1.00 38.86 126 LYS B N 1
ATOM 1984 C CA . LYS B 1 126 ? 38.320 16.212 1.467 1.00 40.61 126 LYS B CA 1
ATOM 1985 C C . LYS B 1 126 ? 38.401 16.931 0.124 1.00 41.44 126 LYS B C 1
ATOM 1986 O O . LYS B 1 126 ? 39.235 16.595 -0.710 1.00 41.50 126 LYS B O 1
ATOM 1992 N N . ARG B 1 127 ? 37.539 17.925 -0.077 1.00 42.30 127 ARG B N 1
ATOM 1993 C CA . ARG B 1 127 ? 37.575 18.724 -1.298 1.00 43.07 127 ARG B CA 1
ATOM 1994 C C . ARG B 1 127 ? 38.893 19.482 -1.425 1.00 43.39 127 ARG B C 1
ATOM 1995 O O . ARG B 1 127 ? 39.466 19.552 -2.512 1.00 43.01 127 ARG B O 1
ATOM 2003 N N . ILE B 1 128 ? 39.383 20.025 -0.314 1.00 43.71 128 ILE B N 1
ATOM 2004 C CA . ILE B 1 128 ? 40.634 20.782 -0.319 1.00 44.41 128 ILE B CA 1
ATOM 2005 C C . ILE B 1 128 ? 41.808 19.878 -0.686 1.00 44.78 128 ILE B C 1
ATOM 2006 O O . ILE B 1 128 ? 42.680 20.264 -1.455 1.00 44.74 128 ILE B O 1
ATOM 2011 N N . GLU B 1 129 ? 41.832 18.676 -0.134 1.00 45.19 129 GLU B N 1
ATOM 2012 C CA . GLU B 1 129 ? 42.937 17.765 -0.418 1.00 45.87 129 GLU B CA 1
ATOM 2013 C C . GLU B 1 129 ? 42.843 17.169 -1.831 1.00 45.07 129 GLU B C 1
ATOM 2014 O O . GLU B 1 129 ? 43.859 16.782 -2.400 1.00 45.44 129 GLU B O 1
ATOM 2020 N N . GLU B 1 130 ? 41.640 17.123 -2.404 1.00 44.07 130 GLU B N 1
ATOM 2021 C CA . GLU B 1 130 ? 41.458 16.638 -3.782 1.00 43.56 130 GLU B CA 1
ATOM 2022 C C . GLU B 1 130 ? 41.642 17.750 -4.837 1.00 42.88 130 GLU B C 1
ATOM 2023 O O . GLU B 1 130 ? 41.478 17.516 -6.039 1.00 42.00 130 GLU B O 1
ATOM 2033 N N . LYS B 1 131 ? 41.976 18.953 -4.388 1.00 42.18 131 LYS B N 1
ATOM 2034 C CA . LYS B 1 131 ? 42.206 20.078 -5.290 1.00 42.14 131 LYS B CA 1
ATOM 2035 C C . LYS B 1 131 ? 43.300 19.772 -6.286 1.00 41.65 131 LYS B C 1
ATOM 2036 O O . LYS B 1 131 ? 44.363 19.288 -5.912 1.00 40.49 131 LYS B O 1
ATOM 2042 N N . ILE B 1 132 ? 43.030 20.082 -7.548 1.00 41.78 132 ILE B N 1
ATOM 2043 C CA . ILE B 1 132 ? 44.064 20.142 -8.564 1.00 42.06 132 ILE B CA 1
ATOM 2044 C C . ILE B 1 132 ? 44.517 21.602 -8.604 1.00 43.24 132 ILE B C 1
ATOM 2045 O O . ILE B 1 132 ? 43.709 22.504 -8.834 1.00 42.57 132 ILE B O 1
ATOM 2050 N N . LEU B 1 133 ? 45.800 21.824 -8.334 1.00 44.58 133 LEU B N 1
ATOM 2051 C CA . LEU B 1 133 ? 46.345 23.172 -8.184 1.00 46.01 133 LEU B CA 1
ATOM 2052 C C . LEU B 1 133 ? 46.977 23.671 -9.473 1.00 47.57 133 LEU B C 1
ATOM 2053 O O . LEU B 1 133 ? 47.556 22.894 -10.230 1.00 47.39 133 LEU B O 1
ATOM 2058 N N . THR B 1 134 ? 46.867 24.977 -9.706 1.00 49.31 134 THR B N 1
ATOM 2059 C CA . THR B 1 134 ? 47.527 25.631 -10.827 1.00 50.89 134 THR B CA 1
ATOM 2060 C C . THR B 1 134 ? 48.862 26.182 -10.325 1.00 52.00 134 THR B C 1
ATOM 2061 O O . THR B 1 134 ? 48.873 27.154 -9.565 1.00 52.44 134 THR B O 1
ATOM 2065 N N . PRO B 1 135 ? 49.981 25.569 -10.723 1.00 53.08 135 PRO B N 1
ATOM 2066 C CA . PRO B 1 135 ? 51.301 26.016 -10.256 1.00 53.67 135 PRO B CA 1
ATOM 2067 C C . PRO B 1 135 ? 51.702 27.386 -10.825 1.00 54.17 135 PRO B C 1
ATOM 2068 O O . PRO B 1 135 ? 52.838 27.852 -10.671 1.00 54.63 135 PRO B O 1
#

Nearest PDB structures (foldseek):
  1ob8-assembly1_A  TM=1.008E+00  e=7.624E-27  Saccharolobus solfataricus
  1ob8-assembly2_B  TM=1.000E+00  e=2.980E-25  Saccharolobus solfataricus
  1ob9-assembly1_A-2  TM=9.870E-01  e=1.308E-24  Saccharolobus solfataricus
  1ipi-assembly1_A  TM=9.046E-01  e=2.326E-09  Pyrococcus furiosus
  2wcw-assembly1_B  TM=8.444E-01  e=6.510E-09  Archaeoglobus fulgidus

Radius of gyration: 19.63 Å; Cα contacts (8 Å, |Δi|>4): 506; chains: 2; bounding box: 41×59×38 Å

Foldseek 3Di:
DVVQLVVVCVVCVVLVWNKDADPDPLAARMWTDDQLEIEGEHEEEDCDQKDKDALSNQVSSVVVVVVDPGHYFYWYWYCNVVVRFIWIDTDPHRHIDIDGPVRTGGVVVVSVVVVVVND/DPPVVQLVVVCVVQVVLVWQKDADPDQLAARMWTDHVLEIEGEHEEEDCDQKDKDALSNQVSSVVVVVVDPGHYWYWYWYQNVPVRFTWIATDPHRHIDIDGPVRTGGVVVVSVVVVVCVVVDDDDD

Organism: Saccharolobus solfataricus (strain ATCC 35092 / DSM 1617 / JCM 11322 / P2) (NCBI:txid273057)

GO terms:
  GO:0008821 crossover junction DNA endonuclease activity (F, EXP)

Solvent-accessible surface area: 13009 Å² total; per-residue (Å²): 94,113,117,10,20,128,60,0,7,70,52,0,135,74,56,46,7,65,0,17,64,10,25,144,144,78,10,1,30,0,2,0,6,70,50,45,8,0,0,0,1,12,9,60,43,16,170,112,81,97,16,103,0,95,74,107,39,0,112,24,0,50,75,5,20,86,13,13,68,16,118,33,10,13,1,0,0,0,35,0,64,92,68,155,57,17,33,2,25,58,3,167,121,16,74,68,24,78,0,29,33,142,76,5,66,31,10,130,66,7,17,128,72,4,113,132,143,70,165,77,156,43,93,118,8,6,133,58,0,20,74,48,1,126,69,70,49,9,55,2,29,49,6,15,86,134,79,6,2,21,0,2,0,6,80,61,50,26,1,0,0,1,16,13,107,29,14,159,114,87,91,11,80,1,91,76,117,34,0,113,21,0,51,76,4,18,86,11,13,69,16,109,35,17,13,2,0,1,0,32,0,60,110,72,150,52,19,29,1,26,63,5,164,120,16,69,73,22,82,0,39,50,140,72,6,62,33,3,104,60,5,18,148,75,16,109,108,155,91,105,107,102,173,132,134,182

Sequence (246 aa):
GKNAERELVSILRGEGFNAVRIPTNPLPDIFATKGNTLLSIECKSTWENKVVKVKEHQVRKLLDFLSMFTMKGVPLIAIKFKQVHEWRVLVPEKAEDIIVTIDNSIPIEDLFKILEKRIEDIGKNAERELVSILRGEGFNAVRIPTNPLPDIFATKGNTLLSIECKSTWENKVKVKEHQVRKLLDFLSMFTMKGVPLIAIKFKQVHEWRVLVPEKAEDIIVTIDNSIPIEDLFKILEKRIEEKILTP

CATH classification: 3.40.1350.10